Protein AF-A0A2M8FSI0-F1 (afdb_monomer)

Structure (mmCIF, N/CA/C/O backbone):
data_AF-A0A2M8FSI0-F1
#
_entry.id   AF-A0A2M8FSI0-F1
#
loop_
_atom_site.group_PDB
_atom_site.id
_atom_site.type_symbol
_atom_site.label_atom_id
_atom_site.label_alt_id
_atom_site.label_comp_id
_atom_site.label_asym_id
_atom_site.label_entity_id
_atom_site.label_seq_id
_atom_site.pdbx_PDB_ins_code
_atom_site.Cartn_x
_atom_site.Cartn_y
_atom_site.Cartn_z
_atom_site.occupancy
_atom_site.B_iso_or_equiv
_atom_site.auth_seq_id
_atom_site.auth_comp_id
_atom_site.auth_asym_id
_atom_site.auth_atom_id
_atom_site.pdbx_PDB_model_num
ATOM 1 N N . ALA A 1 1 ? 1.974 -28.078 -12.452 1.00 50.88 1 ALA A N 1
ATOM 2 C CA . ALA A 1 1 ? 1.590 -26.895 -13.254 1.00 50.88 1 ALA A CA 1
ATOM 3 C C . ALA A 1 1 ? 0.080 -26.605 -13.210 1.00 50.88 1 ALA A C 1
ATOM 5 O O . ALA A 1 1 ? -0.287 -25.507 -12.818 1.00 50.88 1 ALA A O 1
ATOM 6 N N . VAL A 1 2 ? -0.802 -27.574 -13.510 1.00 52.03 2 VAL A N 1
ATOM 7 C CA . VAL A 1 2 ? -2.271 -27.362 -13.609 1.00 52.03 2 VAL A CA 1
ATOM 8 C C . VAL A 1 2 ? -2.920 -26.822 -12.320 1.00 52.03 2 VAL A C 1
ATOM 10 O O . VAL A 1 2 ? -3.682 -25.867 -12.384 1.00 52.03 2 VAL A O 1
ATOM 13 N N . ARG A 1 3 ? -2.558 -27.346 -11.136 1.00 50.31 3 ARG A N 1
ATOM 14 C CA . ARG A 1 3 ? -3.151 -26.937 -9.841 1.00 50.31 3 ARG A CA 1
ATOM 15 C C . ARG A 1 3 ? -2.918 -25.463 -9.466 1.00 50.31 3 ARG A C 1
ATOM 17 O O . ARG A 1 3 ? -3.807 -24.842 -8.891 1.00 50.31 3 ARG A O 1
ATOM 24 N N . MET A 1 4 ? -1.746 -24.902 -9.789 1.00 49.53 4 MET A N 1
ATOM 25 C CA . MET A 1 4 ? -1.457 -23.480 -9.543 1.00 49.53 4 MET A CA 1
ATOM 26 C C . MET A 1 4 ? -2.277 -22.583 -10.474 1.00 49.53 4 MET A C 1
ATOM 28 O O . MET A 1 4 ? -2.874 -21.626 -9.993 1.00 49.53 4 MET A O 1
ATOM 32 N N . GLY A 1 5 ? -2.397 -22.950 -11.756 1.00 59.94 5 GLY A N 1
ATOM 33 C CA . GLY A 1 5 ? -3.224 -22.222 -12.723 1.00 59.94 5 GLY A CA 1
ATOM 34 C C . GLY A 1 5 ? -4.714 -22.219 -12.361 1.00 59.94 5 GLY A C 1
ATOM 35 O O . GLY A 1 5 ? -5.381 -21.198 -12.501 1.00 59.94 5 GLY A O 1
ATOM 36 N N . THR A 1 6 ? -5.238 -23.325 -11.815 1.00 61.72 6 THR A N 1
ATOM 37 C CA . THR A 1 6 ? -6.635 -23.386 -11.352 1.00 61.72 6 THR A CA 1
ATOM 38 C C . THR A 1 6 ? -6.869 -22.458 -10.160 1.00 61.72 6 THR A C 1
ATOM 40 O O . THR A 1 6 ? -7.822 -21.691 -10.177 1.00 61.72 6 THR A O 1
ATOM 43 N N . LEU A 1 7 ? -5.984 -22.464 -9.153 1.00 63.75 7 LEU A N 1
ATOM 44 C CA . LEU A 1 7 ? -6.079 -21.543 -8.011 1.00 63.75 7 LEU A CA 1
ATOM 45 C C . LEU A 1 7 ? -5.870 -20.076 -8.427 1.00 63.75 7 LEU A C 1
ATOM 47 O O . LEU A 1 7 ? -6.378 -19.182 -7.763 1.00 63.75 7 LEU A O 1
ATOM 51 N N . GLU A 1 8 ? -5.118 -19.813 -9.504 1.00 63.78 8 GLU A N 1
ATOM 52 C CA . GLU A 1 8 ? -4.881 -18.481 -10.092 1.00 63.78 8 GLU A CA 1
ATOM 53 C C . GLU A 1 8 ? -6.106 -17.828 -10.724 1.00 63.78 8 GLU A C 1
ATOM 55 O O . GLU A 1 8 ? -6.215 -16.605 -10.657 1.00 63.78 8 GLU A O 1
ATOM 60 N N . GLY A 1 9 ? -7.038 -18.613 -11.262 1.00 71.00 9 GLY A N 1
ATOM 61 C CA . GLY A 1 9 ? -8.270 -18.102 -11.867 1.00 71.00 9 GLY A CA 1
ATOM 62 C C . GLY A 1 9 ? -9.478 -18.029 -10.929 1.00 71.00 9 GLY A C 1
ATOM 63 O O . GLY A 1 9 ? -10.517 -17.513 -11.335 1.00 71.00 9 GLY A O 1
ATOM 64 N N . MET A 1 10 ? -9.380 -18.556 -9.703 1.00 82.88 10 MET A N 1
ATOM 65 C CA . MET A 1 10 ? -10.522 -18.620 -8.786 1.00 82.88 10 MET A CA 1
ATOM 66 C C . MET A 1 10 ? -10.892 -17.247 -8.222 1.00 82.88 10 MET A C 1
ATOM 68 O O . MET A 1 10 ? -10.037 -16.441 -7.852 1.00 82.88 10 MET A O 1
ATOM 72 N N . LYS A 1 11 ? -12.203 -17.033 -8.108 1.00 90.19 11 LYS A N 1
ATOM 73 C CA . LYS A 1 11 ? -12.812 -15.952 -7.342 1.00 90.19 11 LYS A CA 1
ATOM 74 C C . LYS A 1 11 ? -13.406 -16.545 -6.068 1.00 90.19 11 LYS A C 1
ATOM 76 O O . LYS A 1 11 ? -14.202 -17.479 -6.134 1.00 90.19 11 LYS A O 1
ATOM 81 N N . PHE A 1 12 ? -13.014 -16.003 -4.925 1.00 90.88 12 PHE A N 1
ATOM 82 C CA . PHE A 1 12 ? -13.537 -16.386 -3.622 1.00 90.88 12 PHE A CA 1
ATOM 83 C C . PHE A 1 12 ? -14.769 -15.547 -3.282 1.00 90.88 12 PHE A C 1
ATOM 85 O O . PHE A 1 12 ? -14.831 -14.362 -3.602 1.00 90.88 12 PHE A O 1
ATOM 92 N N . GLY A 1 13 ? -15.759 -16.173 -2.641 1.00 95.00 13 GLY A N 1
ATOM 93 C CA . GLY A 1 13 ? -16.984 -15.497 -2.196 1.00 95.00 13 GLY A CA 1
ATOM 94 C C . GLY A 1 13 ? -16.891 -14.891 -0.794 1.00 95.00 13 GLY A C 1
ATOM 95 O O . GLY A 1 13 ? -17.734 -14.076 -0.432 1.00 95.00 13 GLY A O 1
ATOM 96 N N . HIS A 1 14 ? -15.868 -15.261 -0.019 1.00 95.81 14 HIS A N 1
ATOM 97 C CA . HIS A 1 14 ? -15.724 -14.859 1.377 1.00 95.81 14 HIS A CA 1
ATOM 98 C C . HIS A 1 14 ? -14.261 -14.612 1.746 1.00 95.81 14 HIS A C 1
ATOM 100 O O . HIS A 1 14 ? -13.360 -15.257 1.205 1.00 95.81 14 HIS A O 1
ATOM 106 N N . LEU A 1 15 ? -14.050 -13.720 2.711 1.00 94.50 15 LEU A N 1
ATOM 107 C CA . LEU A 1 15 ? -12.800 -13.547 3.442 1.00 94.50 15 LEU A CA 1
ATOM 108 C C . LEU A 1 15 ? -12.991 -14.106 4.854 1.00 94.50 15 LEU A C 1
ATOM 110 O O . LEU A 1 15 ? -13.985 -13.794 5.509 1.00 94.50 15 LEU A O 1
ATOM 114 N N . GLN A 1 16 ? -12.042 -14.918 5.321 1.00 94.75 16 GLN A N 1
ATOM 115 C CA . GLN A 1 16 ? -12.055 -15.473 6.671 1.00 94.75 16 GLN A CA 1
ATOM 116 C C . GLN A 1 16 ? -10.792 -15.068 7.425 1.00 94.75 16 GLN A C 1
ATOM 118 O O . GLN A 1 16 ? -9.690 -15.137 6.879 1.00 94.75 16 GLN A O 1
ATOM 123 N N . ILE A 1 17 ? -10.960 -14.675 8.685 1.00 94.56 17 ILE A N 1
ATOM 124 C CA . ILE A 1 17 ? -9.864 -14.430 9.621 1.00 94.56 17 ILE A CA 1
ATOM 125 C C . ILE A 1 17 ? -10.068 -15.276 10.874 1.00 94.56 17 ILE A C 1
ATOM 127 O O . ILE A 1 17 ? -11.198 -15.537 11.283 1.00 94.56 17 ILE A O 1
ATOM 131 N N . ALA A 1 18 ? -8.973 -15.705 11.489 1.00 95.25 18 ALA A N 1
ATOM 132 C CA . ALA A 1 18 ? -9.009 -16.448 12.737 1.00 95.25 18 ALA A CA 1
ATOM 133 C C . ALA A 1 18 ? -7.916 -15.944 13.673 1.00 95.25 18 ALA A C 1
ATOM 135 O O . ALA A 1 18 ? -6.785 -15.699 13.246 1.00 95.25 18 ALA A O 1
ATOM 136 N N . LYS A 1 19 ? -8.248 -15.840 14.958 1.00 94.31 19 LYS A N 1
ATOM 137 C CA . LYS A 1 19 ? -7.273 -15.624 16.027 1.00 94.31 19 LYS A CA 1
ATOM 138 C C . LYS A 1 19 ? -7.097 -16.926 16.783 1.00 94.31 19 LYS A C 1
ATOM 140 O O . LYS A 1 19 ? -8.066 -17.489 17.287 1.00 94.31 19 LYS A O 1
ATOM 145 N N . ILE A 1 20 ? -5.859 -17.399 16.866 1.00 94.50 20 ILE A N 1
ATOM 146 C CA . ILE A 1 20 ? -5.505 -18.625 17.580 1.00 94.50 20 ILE A CA 1
ATOM 147 C C . ILE A 1 20 ? -4.646 -18.236 18.777 1.00 94.50 20 ILE A C 1
ATOM 149 O O . ILE A 1 20 ? -3.627 -17.567 18.623 1.00 94.50 20 ILE A O 1
ATOM 153 N N . SER A 1 21 ? -5.061 -18.649 19.971 1.00 93.12 21 SER A N 1
ATOM 154 C CA . SER A 1 21 ? -4.344 -18.382 21.216 1.00 93.12 21 SER A CA 1
ATOM 155 C C . SER A 1 21 ? -4.538 -19.540 22.188 1.00 93.12 21 SER A C 1
ATOM 157 O O . SER A 1 21 ? -5.627 -20.105 22.280 1.00 93.12 21 SER A O 1
ATOM 159 N N . GLY A 1 22 ? -3.472 -19.937 22.889 1.00 92.88 22 GLY A N 1
ATOM 160 C CA . GLY A 1 22 ? -3.524 -21.035 23.861 1.00 92.88 22 GLY A CA 1
ATOM 161 C C . GLY A 1 22 ? -4.014 -22.368 23.276 1.00 92.88 22 GLY A C 1
ATOM 162 O O . GLY A 1 22 ? -4.726 -23.103 23.952 1.00 92.88 22 GLY A O 1
ATOM 163 N N . GLY A 1 23 ? -3.699 -22.653 22.007 1.00 93.94 23 GLY A N 1
ATOM 164 C CA . GLY A 1 23 ? -4.086 -23.899 21.333 1.00 93.94 23 GLY A CA 1
ATOM 165 C C . GLY A 1 23 ? -5.549 -23.981 20.877 1.00 93.94 23 GLY A C 1
ATOM 166 O O . GLY A 1 23 ? -5.969 -25.036 20.410 1.00 93.94 23 GLY A O 1
ATOM 167 N N . LYS A 1 24 ? -6.325 -22.895 20.976 1.00 94.94 24 LYS A N 1
ATOM 168 C CA . LYS A 1 24 ? -7.719 -22.825 20.509 1.00 94.94 24 LYS A CA 1
ATOM 169 C C . LYS A 1 24 ? -7.950 -21.629 19.591 1.00 94.94 24 LYS A C 1
ATOM 171 O O . LYS A 1 24 ? -7.242 -20.625 19.677 1.00 94.94 24 LYS A O 1
ATOM 176 N N . ALA A 1 25 ? -8.961 -21.731 18.732 1.00 93.88 25 ALA A N 1
ATOM 177 C CA . ALA A 1 25 ? -9.488 -20.571 18.026 1.00 93.88 25 ALA A CA 1
ATOM 178 C C . ALA A 1 25 ? -10.256 -19.699 19.030 1.00 93.88 25 ALA A C 1
ATOM 180 O O . ALA A 1 25 ? -11.237 -20.145 19.620 1.00 93.88 25 ALA A O 1
ATOM 181 N N . GLU A 1 26 ? -9.773 -18.481 19.262 1.00 94.25 26 GLU A N 1
ATOM 182 C CA . GLU A 1 26 ? -10.463 -17.479 20.077 1.00 94.25 26 GLU A CA 1
ATOM 183 C C . GLU A 1 26 ? -11.659 -16.910 19.314 1.00 94.25 26 GLU A C 1
ATOM 185 O O . GLU A 1 26 ? -12.742 -16.780 19.876 1.00 94.25 26 GLU A O 1
ATOM 190 N N . PHE A 1 27 ? -11.477 -16.657 18.017 1.00 95.25 27 PHE A N 1
ATOM 191 C CA . PHE A 1 27 ? -12.565 -16.396 17.084 1.00 95.25 27 PHE A CA 1
ATOM 192 C C . PHE A 1 27 ? -12.215 -16.900 15.682 1.00 95.25 27 PHE A C 1
ATOM 194 O O . PHE A 1 27 ? -11.039 -17.023 15.317 1.00 95.25 27 PHE A O 1
ATOM 201 N N . VAL A 1 28 ? -13.260 -17.140 14.890 1.00 96.31 28 VAL A N 1
ATOM 202 C CA . VAL A 1 28 ? -13.200 -17.317 13.437 1.00 96.31 28 VAL A CA 1
ATOM 203 C C . VAL A 1 28 ? -14.317 -16.475 12.842 1.00 96.31 28 VAL A C 1
ATOM 205 O O . VAL A 1 28 ? -15.488 -16.712 13.129 1.00 96.31 28 VAL A O 1
ATOM 208 N N . SER A 1 29 ? -13.956 -15.519 11.999 1.00 95.94 29 SER A N 1
ATOM 209 C CA . SER A 1 29 ? -14.899 -14.582 11.401 1.00 95.94 29 SER A CA 1
ATOM 210 C C . SER A 1 29 ? -14.864 -14.703 9.899 1.00 95.94 29 SER A C 1
ATOM 212 O O . SER A 1 29 ? -13.792 -14.784 9.304 1.00 95.94 29 SER A O 1
ATOM 214 N N . THR A 1 30 ? -16.041 -14.718 9.286 1.00 97.06 30 THR A N 1
ATOM 215 C CA . THR A 1 30 ? -16.202 -14.841 7.838 1.00 97.06 30 THR A CA 1
ATOM 216 C C . THR A 1 30 ? -17.104 -13.722 7.356 1.00 97.06 30 THR A C 1
ATOM 218 O O . THR A 1 30 ? -18.170 -13.511 7.923 1.00 97.06 30 THR A O 1
ATOM 221 N N . VAL A 1 31 ? -16.686 -13.020 6.310 1.00 97.38 31 VAL A N 1
ATOM 222 C CA . VAL A 1 31 ? -17.460 -11.949 5.679 1.00 97.38 31 VAL A CA 1
ATOM 223 C C . VAL A 1 31 ? -17.539 -12.204 4.177 1.00 97.38 31 VAL A C 1
ATOM 225 O O . VAL A 1 31 ? -16.565 -12.653 3.567 1.00 97.38 31 VAL A O 1
ATOM 228 N N . SER A 1 32 ? -18.703 -11.964 3.576 1.00 97.69 32 SER A N 1
ATOM 229 C CA . SER A 1 32 ? -18.871 -12.105 2.125 1.00 97.69 32 SER A CA 1
ATOM 230 C C . SER A 1 32 ? -18.206 -10.948 1.373 1.00 97.69 32 SER A C 1
ATOM 232 O O . SER A 1 32 ? -18.084 -9.839 1.894 1.00 97.69 32 SER A O 1
ATOM 234 N N . ILE A 1 33 ? -17.785 -11.181 0.128 1.00 96.69 33 ILE A N 1
ATOM 235 C CA . ILE A 1 33 ? -17.228 -10.107 -0.713 1.00 96.69 33 ILE A CA 1
ATOM 236 C C . ILE A 1 33 ? -18.265 -9.005 -0.984 1.00 96.69 33 ILE A C 1
ATOM 238 O O . ILE A 1 33 ? -17.916 -7.826 -1.035 1.00 96.69 33 ILE A O 1
ATOM 242 N N . ASP A 1 34 ? -19.542 -9.368 -1.105 1.00 96.62 34 ASP A N 1
ATOM 243 C CA . ASP A 1 34 ? -20.622 -8.398 -1.294 1.00 96.62 34 ASP A CA 1
ATOM 244 C C . ASP A 1 34 ? -20.756 -7.496 -0.059 1.00 96.62 34 ASP A C 1
ATOM 246 O O . ASP A 1 34 ? -20.769 -6.270 -0.184 1.00 96.62 34 ASP A O 1
ATOM 250 N N . GLU A 1 35 ? -20.736 -8.076 1.147 1.00 97.38 35 GLU A N 1
ATOM 251 C CA . GLU A 1 35 ? -20.752 -7.297 2.388 1.00 97.38 35 GLU A CA 1
ATOM 252 C C . GLU A 1 35 ? -19.510 -6.399 2.512 1.00 97.38 35 GLU A C 1
ATOM 254 O O . GLU A 1 35 ? -19.638 -5.225 2.866 1.00 97.38 35 GLU A O 1
ATOM 259 N N . ILE A 1 36 ? -18.322 -6.900 2.150 1.00 97.88 36 ILE A N 1
ATOM 260 C CA . ILE A 1 36 ? -17.085 -6.101 2.119 1.00 97.88 36 ILE A CA 1
ATOM 261 C C . ILE A 1 36 ? -17.282 -4.815 1.313 1.00 97.88 36 ILE A C 1
ATOM 263 O O . ILE A 1 36 ? -16.983 -3.725 1.805 1.00 97.88 36 ILE A O 1
ATOM 267 N N . ASN A 1 37 ? -17.805 -4.932 0.092 1.00 97.62 37 ASN A N 1
ATOM 268 C CA . ASN A 1 37 ? -17.934 -3.790 -0.809 1.00 97.62 37 ASN A CA 1
ATOM 269 C C . ASN A 1 37 ? -19.026 -2.805 -0.363 1.00 97.62 37 ASN A C 1
ATOM 271 O O . ASN A 1 37 ? -18.868 -1.601 -0.567 1.00 97.62 37 ASN A O 1
ATOM 275 N N . THR A 1 38 ? -20.081 -3.264 0.323 1.00 97.62 38 THR A N 1
ATOM 276 C CA . THR A 1 38 ? -21.093 -2.356 0.906 1.00 97.62 38 THR A CA 1
ATOM 277 C C . THR A 1 38 ? -20.549 -1.486 2.045 1.00 97.62 38 THR A C 1
ATOM 279 O O . THR A 1 38 ? -21.020 -0.367 2.236 1.00 97.62 38 THR A O 1
ATOM 282 N N . LYS A 1 39 ? -19.523 -1.957 2.766 1.00 97.50 39 LYS A N 1
ATOM 283 C CA . LYS A 1 39 ? -18.808 -1.211 3.823 1.00 97.50 39 LYS A CA 1
ATOM 284 C C . LYS A 1 39 ? -17.513 -0.560 3.308 1.00 97.50 39 LYS A C 1
ATOM 286 O O . LYS A 1 39 ? -16.582 -0.303 4.078 1.00 97.50 39 LYS A O 1
ATOM 291 N N . GLY A 1 40 ? -17.431 -0.333 1.998 1.00 97.75 40 GLY A N 1
ATOM 292 C CA . GLY A 1 40 ? -16.261 0.223 1.339 1.00 97.75 40 GLY A CA 1
ATOM 293 C C . GLY A 1 40 ? -16.125 1.737 1.498 1.00 97.75 40 GLY A C 1
ATOM 294 O O . GLY A 1 40 ? -17.065 2.500 1.292 1.00 97.75 40 GLY A O 1
ATOM 295 N N . ILE A 1 41 ? -14.910 2.172 1.805 1.00 98.31 41 ILE A N 1
ATOM 296 C CA . ILE A 1 41 ? -14.496 3.557 1.978 1.00 98.31 41 ILE A CA 1
ATOM 297 C C . ILE A 1 41 ? -13.421 3.873 0.938 1.00 98.31 41 ILE A C 1
ATOM 299 O O . ILE A 1 41 ? -12.515 3.080 0.668 1.00 98.31 41 ILE A O 1
ATOM 303 N N . LYS A 1 42 ? -13.519 5.064 0.350 1.00 98.00 42 LYS A N 1
ATOM 304 C CA . LYS A 1 42 ? -12.548 5.602 -0.603 1.00 98.00 42 LYS A CA 1
ATOM 305 C C . LYS A 1 42 ? -12.056 6.973 -0.135 1.00 98.00 42 LYS A C 1
ATOM 307 O O . LYS A 1 42 ? -12.815 7.676 0.537 1.00 98.00 42 LYS A O 1
ATOM 312 N N . PRO A 1 43 ? -10.859 7.400 -0.560 1.00 98.06 43 PRO A N 1
ATOM 313 C CA . PRO A 1 43 ? -10.454 8.793 -0.442 1.00 98.06 43 PRO A CA 1
ATOM 314 C C . PRO A 1 43 ? -11.461 9.743 -1.105 1.00 98.06 43 PRO A C 1
ATOM 316 O O . PRO A 1 43 ? -12.146 9.380 -2.074 1.00 98.06 43 PRO A O 1
ATOM 319 N N . ALA A 1 44 ? -11.567 10.965 -0.584 1.00 97.06 44 ALA A N 1
ATOM 320 C CA . ALA A 1 44 ? -12.562 11.938 -1.023 1.00 97.06 44 ALA A CA 1
ATOM 321 C C . ALA A 1 44 ? -12.413 12.283 -2.515 1.00 97.06 44 ALA A C 1
ATOM 323 O O . ALA A 1 44 ? -13.401 12.226 -3.255 1.00 97.06 44 ALA A O 1
ATOM 324 N N . ALA A 1 45 ? -11.185 12.540 -2.977 1.00 97.00 45 ALA A N 1
ATOM 325 C CA . ALA A 1 45 ? -10.885 12.887 -4.365 1.00 97.00 45 ALA A CA 1
ATOM 326 C C . ALA A 1 45 ? -10.994 11.701 -5.342 1.00 97.00 45 ALA A C 1
ATOM 328 O O . ALA A 1 45 ? -11.071 11.899 -6.558 1.00 97.00 45 ALA A O 1
ATOM 329 N N . GLN A 1 46 ? -11.024 10.458 -4.851 1.00 97.62 46 GLN A N 1
ATOM 330 C CA . GLN A 1 46 ? -11.164 9.279 -5.705 1.00 97.62 46 GLN A CA 1
ATOM 331 C C . GLN A 1 46 ? -12.599 9.174 -6.234 1.00 97.62 46 GLN A C 1
ATOM 333 O O . GLN A 1 46 ? -13.552 9.145 -5.462 1.00 97.62 46 GLN A O 1
ATOM 338 N N . LYS A 1 47 ? -12.793 9.069 -7.553 1.00 96.31 47 LYS A N 1
ATOM 339 C CA . LYS A 1 47 ? -14.147 9.098 -8.147 1.00 96.31 47 LYS A CA 1
ATOM 340 C C . LYS A 1 47 ? -15.014 7.892 -7.772 1.00 96.31 47 LYS A C 1
ATOM 342 O O . LYS A 1 47 ? -16.195 8.053 -7.489 1.00 96.31 47 LYS A O 1
ATOM 347 N N . LYS A 1 48 ? -14.439 6.688 -7.792 1.00 96.94 48 LYS A N 1
ATOM 348 C CA . LYS A 1 48 ? -15.135 5.420 -7.519 1.00 96.94 48 LYS A CA 1
ATOM 349 C C . LYS A 1 48 ? -14.375 4.624 -6.475 1.00 96.94 48 LYS A C 1
ATOM 351 O O . LYS A 1 48 ? -13.152 4.704 -6.435 1.00 96.94 48 LYS A O 1
ATOM 356 N N . LEU A 1 49 ? -15.082 3.854 -5.654 1.00 97.38 49 LEU A N 1
ATOM 357 C CA . LEU A 1 49 ? -14.446 2.857 -4.799 1.00 97.38 49 LEU A CA 1
ATOM 358 C C . LEU A 1 49 ? -13.707 1.842 -5.682 1.00 97.38 49 LEU A C 1
ATOM 360 O O . LEU A 1 49 ? -14.204 1.467 -6.745 1.00 97.38 49 LEU A O 1
ATOM 364 N N . ARG A 1 50 ? -12.514 1.422 -5.259 1.00 97.44 50 ARG A N 1
ATOM 365 C CA . ARG A 1 50 ? -11.862 0.245 -5.836 1.00 97.44 50 ARG A CA 1
ATOM 366 C C . ARG A 1 50 ? -12.410 -0.966 -5.112 1.00 97.44 50 ARG A C 1
ATOM 368 O O . ARG A 1 50 ? -12.105 -1.158 -3.944 1.00 97.44 50 ARG A O 1
ATOM 375 N N . GLU A 1 51 ? -13.304 -1.695 -5.757 1.00 96.25 51 GLU A N 1
ATOM 376 C CA . GLU A 1 51 ? -13.969 -2.852 -5.160 1.00 96.25 51 GLU A CA 1
ATOM 377 C C . GLU A 1 51 ? -13.016 -4.038 -5.058 1.00 96.25 51 GLU A C 1
ATOM 379 O O . GLU A 1 51 ? -12.182 -4.258 -5.940 1.00 96.25 51 GLU A O 1
ATOM 384 N N . PHE A 1 52 ? -13.174 -4.827 -4.001 1.00 94.94 52 PHE A N 1
ATOM 385 C CA . PHE A 1 52 ? -12.501 -6.109 -3.912 1.00 94.94 52 PHE A CA 1
ATOM 386 C C . PHE A 1 52 ? -13.341 -7.141 -4.657 1.00 94.94 52 PHE A C 1
ATOM 388 O O . PHE A 1 52 ? -14.489 -7.400 -4.301 1.00 94.94 52 PHE A O 1
ATOM 395 N N . ASP A 1 53 ? -12.782 -7.733 -5.710 1.00 92.44 53 ASP A N 1
ATOM 396 C CA . ASP A 1 53 ? -13.522 -8.642 -6.586 1.00 92.44 53 ASP A CA 1
ATOM 397 C C . ASP A 1 53 ? -13.436 -10.115 -6.157 1.00 92.44 53 ASP A C 1
ATOM 399 O O . ASP A 1 53 ? -13.961 -10.976 -6.867 1.00 92.44 53 ASP A O 1
ATOM 403 N N . GLY A 1 54 ? -12.794 -10.407 -5.020 1.00 91.44 54 GLY A N 1
ATOM 404 C CA . GLY A 1 54 ? -12.583 -11.758 -4.498 1.00 91.44 54 GLY A CA 1
ATOM 405 C C . GLY A 1 54 ? -11.489 -12.546 -5.221 1.00 91.44 54 GLY A C 1
ATOM 406 O O . GLY A 1 54 ? -11.328 -13.738 -4.956 1.00 91.44 54 GLY A O 1
ATOM 407 N N . LYS A 1 55 ? -10.751 -11.936 -6.156 1.00 90.56 55 LYS A N 1
ATOM 408 C CA . LYS A 1 55 ? -9.598 -12.574 -6.800 1.00 90.56 55 LYS A CA 1
ATOM 409 C C . LYS A 1 55 ? -8.332 -12.387 -5.969 1.00 90.56 55 LYS A C 1
ATOM 411 O O . LYS A 1 55 ? -8.336 -11.873 -4.852 1.00 90.56 55 LYS A O 1
ATOM 416 N N . LYS A 1 56 ? -7.223 -12.871 -6.523 1.00 81.69 56 LYS A N 1
ATOM 417 C CA . LYS A 1 56 ? -5.920 -12.847 -5.876 1.00 81.69 56 LYS A CA 1
ATOM 418 C C . LYS A 1 56 ? -5.474 -11.440 -5.516 1.00 81.69 56 LYS A C 1
ATOM 420 O O . LYS A 1 56 ? -5.487 -10.521 -6.331 1.00 81.69 56 LYS A O 1
ATOM 425 N N . PHE A 1 57 ? -4.948 -11.358 -4.310 1.00 89.75 57 PHE A N 1
ATOM 426 C CA . PHE A 1 57 ? -4.198 -10.231 -3.813 1.00 89.75 57 PHE A CA 1
ATOM 427 C C . PHE A 1 57 ? -2.974 -10.757 -3.070 1.00 89.75 57 PHE A C 1
ATOM 429 O O . PHE A 1 57 ? -2.932 -11.915 -2.643 1.00 89.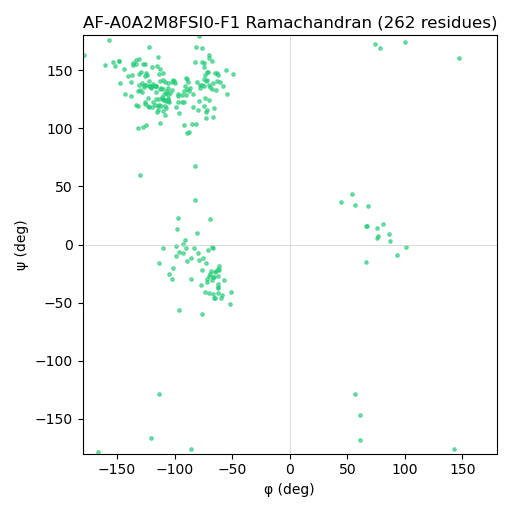75 57 PHE A O 1
ATOM 436 N N . ILE A 1 58 ? -1.949 -9.927 -2.977 1.00 91.62 58 ILE A N 1
ATOM 437 C CA . ILE A 1 58 ? -0.824 -10.172 -2.082 1.00 91.62 58 ILE A CA 1
ATOM 438 C C . ILE A 1 58 ? -1.115 -9.524 -0.734 1.00 91.62 58 ILE A C 1
ATOM 440 O O . ILE A 1 58 ? -1.708 -8.450 -0.680 1.00 91.62 58 ILE A O 1
ATOM 444 N N . LEU A 1 59 ? -0.694 -10.178 0.345 1.00 91.56 59 LEU A N 1
ATOM 445 C CA . LEU A 1 59 ? -0.700 -9.586 1.676 1.00 91.56 59 LEU A CA 1
ATOM 446 C C . LEU A 1 59 ? 0.571 -8.764 1.853 1.00 91.56 59 LEU A C 1
ATOM 448 O O . LEU A 1 59 ? 1.672 -9.256 1.614 1.00 91.56 59 LEU A O 1
ATOM 452 N N . ASN A 1 60 ? 0.400 -7.526 2.293 1.00 90.31 60 ASN A N 1
ATOM 453 C CA . ASN A 1 60 ? 1.492 -6.618 2.610 1.00 90.31 60 ASN A CA 1
ATOM 454 C C . ASN A 1 60 ? 1.725 -6.522 4.118 1.00 90.31 60 ASN A C 1
ATOM 456 O O . ASN A 1 60 ? 2.857 -6.319 4.543 1.00 90.31 60 ASN A O 1
ATOM 460 N N . GLY A 1 61 ? 0.681 -6.697 4.930 1.00 89.19 61 GLY A N 1
ATOM 461 C CA . GLY A 1 61 ? 0.839 -6.707 6.375 1.00 89.19 61 GLY A CA 1
ATOM 462 C C . GLY A 1 61 ? -0.452 -6.955 7.139 1.00 89.19 61 GLY A C 1
ATOM 463 O O . GLY A 1 61 ? -1.558 -6.800 6.622 1.00 89.19 61 GLY A O 1
ATOM 464 N N . VAL A 1 62 ? -0.274 -7.319 8.406 1.00 94.62 62 VAL A N 1
ATOM 465 C CA . VAL A 1 62 ? -1.329 -7.375 9.416 1.00 94.62 62 VAL A CA 1
ATOM 466 C C . VAL A 1 62 ? -0.890 -6.481 10.566 1.00 94.62 62 VAL A C 1
ATOM 468 O O . VAL A 1 62 ? 0.220 -6.633 11.068 1.00 94.62 62 VAL A O 1
ATOM 471 N N . ASN A 1 63 ? -1.738 -5.537 10.958 1.00 95.25 63 ASN A N 1
ATOM 472 C CA . ASN A 1 63 ? -1.464 -4.579 12.025 1.00 95.25 63 ASN A CA 1
ATOM 473 C C . ASN A 1 63 ? -2.604 -4.626 13.036 1.00 95.25 63 ASN A C 1
ATOM 475 O O . ASN A 1 63 ? -3.765 -4.696 12.645 1.00 95.25 63 ASN A O 1
ATOM 479 N N . ILE A 1 64 ? -2.272 -4.594 14.322 1.00 95.62 64 ILE A N 1
ATOM 480 C CA . ILE A 1 64 ? -3.249 -4.581 15.411 1.00 95.62 64 ILE A CA 1
ATOM 481 C C . ILE A 1 64 ? -3.030 -3.287 16.183 1.00 95.62 64 ILE A C 1
ATOM 483 O O . ILE A 1 64 ? -1.911 -3.023 16.622 1.00 95.62 64 ILE A O 1
ATOM 487 N N . THR A 1 65 ? -4.071 -2.470 16.303 1.00 95.75 65 THR A N 1
ATOM 488 C CA . THR A 1 65 ? -4.010 -1.206 17.045 1.00 95.75 65 THR A CA 1
ATOM 489 C C . THR A 1 65 ? -4.052 -1.445 18.552 1.00 95.75 65 THR A C 1
ATOM 491 O O . THR A 1 65 ? -4.396 -2.528 19.031 1.00 95.75 65 THR A O 1
ATOM 494 N N . SER A 1 66 ? -3.773 -0.403 19.326 1.00 95.25 66 SER A N 1
ATOM 495 C CA . SER A 1 66 ? -3.894 -0.384 20.783 1.00 95.25 66 SER A CA 1
ATOM 496 C C . SER A 1 66 ? -5.309 -0.722 21.274 1.00 95.25 66 SER A C 1
ATOM 498 O O . SER A 1 66 ? -5.470 -1.333 22.331 1.00 95.25 66 SER A O 1
ATOM 500 N N . SER A 1 67 ? -6.339 -0.393 20.484 1.00 94.44 67 SER A N 1
ATOM 501 C CA . SER A 1 67 ? -7.736 -0.774 20.739 1.00 94.44 67 SER A CA 1
ATOM 502 C C . SER A 1 67 ? -8.051 -2.242 20.423 1.00 94.44 67 SER A C 1
ATOM 504 O O . SER A 1 67 ? -9.118 -2.738 20.799 1.00 94.44 67 SER A O 1
ATOM 506 N N . GLY A 1 68 ? -7.134 -2.940 19.750 1.00 95.31 68 GLY A N 1
ATOM 507 C CA . GLY A 1 68 ? -7.291 -4.313 19.287 1.00 95.31 68 GLY A CA 1
ATOM 508 C C . GLY A 1 68 ? -7.956 -4.450 17.917 1.00 95.31 68 GLY A C 1
ATOM 509 O O . GLY A 1 68 ? -8.162 -5.583 17.491 1.00 95.31 68 GLY A O 1
ATOM 510 N N . ASP A 1 69 ? -8.283 -3.352 17.225 1.00 96.81 69 ASP A N 1
ATOM 511 C CA . ASP A 1 69 ? -8.754 -3.419 15.836 1.00 96.81 69 ASP A CA 1
ATOM 512 C C . ASP A 1 69 ? -7.641 -3.996 14.943 1.00 96.81 69 ASP A C 1
ATOM 514 O O . ASP A 1 69 ? -6.457 -3.689 15.099 1.00 96.81 69 ASP A O 1
ATOM 518 N N . ILE A 1 70 ? -8.030 -4.839 13.990 1.00 97.38 70 ILE A N 1
ATOM 519 C CA . ILE A 1 70 ? -7.131 -5.597 13.123 1.00 97.38 70 ILE A CA 1
ATOM 520 C C . ILE A 1 70 ? -7.233 -5.040 11.707 1.00 97.38 70 ILE A C 1
ATOM 522 O O . ILE A 1 70 ? -8.310 -5.008 11.115 1.00 97.38 70 ILE A O 1
ATOM 526 N N . PHE A 1 71 ? -6.096 -4.660 11.138 1.00 97.88 71 PHE A N 1
ATOM 527 C CA . PHE A 1 71 ? -5.968 -4.148 9.781 1.00 97.88 71 PHE A CA 1
ATOM 528 C C . PHE A 1 71 ? -5.148 -5.111 8.933 1.00 97.88 71 PHE A C 1
ATOM 530 O O . PHE A 1 71 ? -3.973 -5.352 9.212 1.00 97.88 71 PHE A O 1
ATOM 537 N N . ILE A 1 72 ? -5.757 -5.636 7.874 1.00 96.94 72 ILE A N 1
ATOM 538 C CA . ILE A 1 72 ? -5.108 -6.516 6.900 1.00 96.94 72 ILE A CA 1
ATOM 539 C C . ILE A 1 72 ? -4.971 -5.743 5.600 1.00 96.94 72 ILE A C 1
ATOM 541 O O . ILE A 1 72 ? -5.978 -5.398 4.987 1.00 96.94 72 ILE A O 1
ATOM 545 N N . SER A 1 73 ? -3.744 -5.461 5.181 1.00 96.44 73 SER A N 1
ATOM 546 C CA . SER A 1 73 ? -3.469 -4.683 3.977 1.00 96.44 73 SER A CA 1
ATOM 547 C C . SER A 1 73 ? -2.864 -5.541 2.873 1.00 96.44 73 SER A C 1
ATOM 549 O O . SER A 1 73 ? -2.140 -6.510 3.123 1.00 96.44 73 SER A O 1
ATOM 551 N N . GLY A 1 74 ? -3.177 -5.192 1.630 1.00 95.44 74 GLY A N 1
ATOM 552 C CA . GLY A 1 74 ? -2.744 -5.938 0.461 1.00 95.44 74 GLY A CA 1
ATOM 553 C C . GLY A 1 74 ? -2.939 -5.192 -0.852 1.00 95.44 74 GLY A C 1
ATOM 554 O O . GLY A 1 74 ? -3.411 -4.057 -0.882 1.00 95.44 74 GLY A O 1
ATOM 555 N N . GLN A 1 75 ? -2.591 -5.849 -1.950 1.00 95.31 75 GLN A N 1
ATOM 556 C CA . GLN A 1 75 ? -2.755 -5.308 -3.298 1.00 95.31 75 GLN A CA 1
ATOM 557 C C . GLN A 1 75 ? -3.271 -6.395 -4.235 1.00 95.31 75 GLN A C 1
ATOM 559 O O . GLN A 1 75 ? -2.689 -7.485 -4.294 1.00 95.31 75 GLN A O 1
ATOM 564 N N . ASP A 1 76 ? -4.355 -6.127 -4.964 1.00 93.25 76 ASP A N 1
ATOM 565 C CA . ASP A 1 76 ? -4.846 -7.068 -5.970 1.00 93.25 76 ASP A CA 1
ATOM 566 C C . ASP A 1 76 ? -3.952 -7.061 -7.212 1.00 93.25 76 ASP A C 1
ATOM 568 O O . ASP A 1 76 ? -3.208 -6.117 -7.496 1.00 93.25 76 ASP A O 1
ATOM 572 N N . PHE A 1 77 ? -3.977 -8.161 -7.959 1.00 92.00 77 PHE A N 1
ATOM 573 C CA . PHE A 1 77 ? -3.225 -8.260 -9.201 1.00 92.00 77 PHE A CA 1
ATOM 574 C C . PHE A 1 77 ? -3.935 -9.149 -10.213 1.00 92.00 77 PHE A C 1
ATOM 576 O O . PHE A 1 77 ? -4.737 -10.020 -9.882 1.00 92.00 77 PHE A O 1
ATOM 583 N N . LYS A 1 78 ? -3.603 -8.942 -11.484 1.00 87.75 78 LYS A N 1
ATOM 584 C CA . LYS A 1 78 ? -3.915 -9.885 -12.561 1.00 87.75 78 LYS A CA 1
ATOM 585 C C . LYS A 1 78 ? -2.625 -10.457 -13.134 1.00 87.75 78 LYS A C 1
ATOM 587 O O . LYS A 1 78 ? -1.560 -9.872 -12.958 1.00 87.75 78 LYS A O 1
ATOM 592 N N . ILE A 1 79 ? -2.727 -11.579 -13.833 1.00 85.50 79 ILE A N 1
ATOM 593 C CA . ILE A 1 79 ? -1.665 -12.021 -14.737 1.00 85.50 79 ILE A CA 1
ATOM 594 C C . ILE A 1 79 ? -1.942 -11.405 -16.106 1.00 85.50 79 ILE A C 1
ATOM 596 O O . ILE A 1 79 ? -3.084 -11.422 -16.566 1.00 85.50 79 ILE A O 1
ATOM 600 N N . ASP A 1 80 ? -0.914 -10.839 -16.721 1.00 82.69 80 ASP A N 1
ATOM 601 C CA . ASP A 1 80 ? -0.956 -10.287 -18.071 1.00 82.69 80 ASP A CA 1
ATOM 602 C C . ASP A 1 80 ? 0.229 -10.814 -18.886 1.00 82.69 80 ASP A C 1
ATOM 604 O O . ASP A 1 80 ? 1.225 -11.274 -18.319 1.00 82.69 80 ASP A O 1
ATOM 608 N N . ASN A 1 81 ? 0.118 -10.759 -20.210 1.00 74.94 81 ASN A N 1
ATOM 609 C CA . ASN A 1 81 ? 1.174 -11.209 -21.112 1.00 74.94 81 ASN A CA 1
ATOM 610 C C . ASN A 1 81 ? 1.964 -10.000 -21.634 1.00 74.94 81 ASN A C 1
ATOM 612 O O . ASN A 1 81 ? 1.385 -8.972 -21.977 1.00 74.94 81 ASN A O 1
ATOM 616 N N . MET A 1 82 ? 3.282 -10.140 -21.742 1.00 66.94 82 MET A N 1
ATOM 617 C CA . MET A 1 82 ? 4.169 -9.231 -22.462 1.00 66.94 82 MET A CA 1
ATOM 618 C C . MET A 1 82 ? 5.011 -10.062 -23.432 1.00 66.94 82 MET A C 1
ATOM 620 O O . MET A 1 82 ? 5.957 -10.737 -23.026 1.00 66.94 82 MET A O 1
ATOM 624 N N . GLY A 1 83 ? 4.629 -10.057 -24.712 1.00 68.94 83 GLY A N 1
ATOM 625 C CA . GLY A 1 83 ? 5.138 -11.043 -25.668 1.00 68.94 83 GLY A CA 1
ATOM 626 C C . GLY A 1 83 ? 4.847 -12.464 -25.173 1.00 68.94 83 GLY A C 1
ATOM 627 O O . GLY A 1 83 ? 3.722 -12.756 -24.763 1.00 68.94 83 GLY A O 1
ATOM 628 N N . ASP A 1 84 ? 5.874 -13.312 -25.135 1.00 63.84 84 ASP A N 1
ATOM 629 C CA . ASP A 1 84 ? 5.779 -14.696 -24.646 1.00 63.84 84 ASP A CA 1
ATOM 630 C C . ASP A 1 84 ? 5.883 -14.827 -23.113 1.00 63.84 84 ASP A C 1
ATOM 632 O O . ASP A 1 84 ? 5.751 -15.922 -22.560 1.00 63.84 84 ASP A O 1
ATOM 636 N N . VAL A 1 85 ? 6.111 -13.723 -22.392 1.00 63.09 85 VAL A N 1
ATOM 637 C CA . VAL A 1 85 ? 6.314 -13.726 -20.937 1.00 63.09 85 VAL A CA 1
ATOM 638 C C . VAL A 1 85 ? 5.013 -13.389 -20.214 1.00 63.09 85 VAL A C 1
ATOM 640 O O . VAL A 1 85 ? 4.376 -12.375 -20.489 1.00 63.09 85 VAL A O 1
ATOM 643 N N . LYS A 1 86 ? 4.627 -14.211 -19.231 1.00 76.69 86 LYS A N 1
ATOM 644 C CA . LYS A 1 86 ? 3.507 -13.920 -18.321 1.00 76.69 86 LYS A CA 1
ATOM 645 C C . LYS A 1 86 ? 4.016 -13.247 -17.054 1.00 76.69 86 LYS A C 1
ATOM 647 O O . LYS A 1 86 ? 4.905 -13.779 -16.395 1.00 76.69 86 LYS A O 1
ATOM 652 N N . GLY A 1 87 ? 3.426 -12.115 -16.685 1.00 82.19 87 GLY A N 1
ATOM 653 C CA . GLY A 1 87 ? 3.811 -11.343 -15.506 1.00 82.19 87 GLY A CA 1
ATOM 654 C C . GLY A 1 87 ? 2.614 -10.911 -14.668 1.00 82.19 87 GLY A C 1
ATOM 655 O O . GLY A 1 87 ? 1.482 -10.854 -15.145 1.00 82.19 87 GLY A O 1
ATOM 656 N N . ARG A 1 88 ? 2.859 -10.599 -13.392 1.00 87.31 88 ARG A N 1
ATOM 657 C CA . ARG A 1 88 ? 1.851 -9.956 -12.542 1.00 87.31 88 ARG A CA 1
ATOM 658 C C . ARG A 1 88 ? 1.715 -8.492 -12.937 1.00 87.31 88 ARG A C 1
ATOM 660 O O . ARG A 1 88 ? 2.707 -7.836 -13.224 1.00 87.31 88 ARG A O 1
ATOM 667 N N . VAL A 1 89 ? 0.489 -7.992 -12.898 1.00 89.94 89 VAL A N 1
ATOM 668 C CA . VAL A 1 89 ? 0.161 -6.573 -12.996 1.00 89.94 89 VAL A CA 1
ATOM 669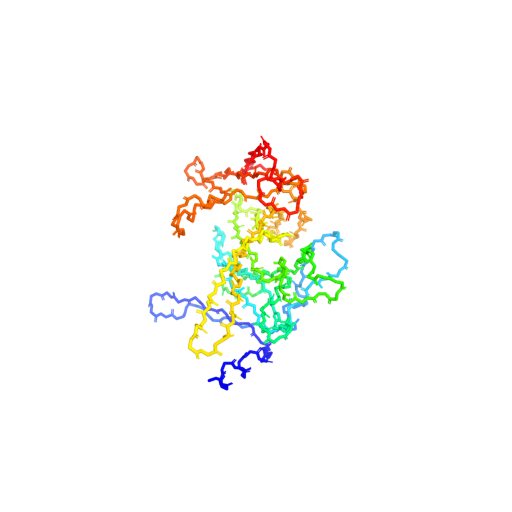 C C . VAL A 1 89 ? -0.658 -6.223 -11.767 1.00 89.94 89 VAL A C 1
ATOM 671 O O . VAL A 1 89 ? -1.840 -6.571 -11.675 1.00 89.94 89 VAL A O 1
ATOM 674 N N . TYR A 1 90 ? 0.003 -5.578 -10.816 1.00 92.44 90 TYR A N 1
ATOM 675 C CA . TYR A 1 90 ? -0.576 -5.093 -9.579 1.00 92.44 90 TYR A CA 1
ATOM 676 C C . TYR A 1 90 ? -1.505 -3.917 -9.855 1.00 92.44 90 TYR A C 1
ATOM 678 O O . TYR A 1 90 ? -1.230 -3.024 -10.663 1.00 92.44 90 TYR A O 1
ATOM 686 N N . LYS A 1 91 ? -2.644 -3.956 -9.186 1.00 93.06 91 LYS A N 1
ATOM 687 C CA . LYS A 1 91 ? -3.738 -3.015 -9.324 1.00 93.06 91 LYS A CA 1
ATOM 688 C C . LYS A 1 91 ? -3.854 -2.243 -8.016 1.00 93.06 91 LYS A C 1
ATOM 690 O O . LYS A 1 91 ? -2.860 -1.657 -7.593 1.00 93.06 91 LYS A O 1
ATOM 695 N N . ASP A 1 92 ? -5.034 -2.185 -7.438 1.00 95.56 92 ASP A N 1
ATOM 696 C CA . ASP A 1 92 ? -5.450 -1.271 -6.399 1.00 95.56 92 ASP A CA 1
ATOM 697 C C . ASP A 1 92 ? -5.002 -1.734 -5.008 1.00 95.56 92 ASP A C 1
ATOM 699 O O . ASP A 1 92 ? -4.689 -2.898 -4.757 1.00 95.56 92 ASP A O 1
ATOM 703 N N . LEU A 1 93 ? -4.907 -0.771 -4.097 1.00 97.06 93 LEU A N 1
ATOM 704 C CA . LEU A 1 93 ? -4.461 -0.982 -2.728 1.00 97.06 93 LEU A CA 1
ATOM 705 C C . LEU A 1 93 ? -5.681 -1.262 -1.861 1.00 97.06 93 LEU A C 1
ATOM 707 O O . LEU A 1 93 ? -6.673 -0.531 -1.905 1.00 97.06 93 LEU A O 1
ATOM 711 N N . LEU A 1 94 ? -5.587 -2.311 -1.059 1.00 97.56 94 LEU A N 1
ATOM 712 C CA . LEU A 1 94 ? -6.689 -2.850 -0.286 1.00 97.56 94 LEU A CA 1
ATOM 713 C C . LEU A 1 94 ? -6.339 -2.854 1.197 1.00 97.56 94 LEU A C 1
ATOM 715 O O . LEU A 1 94 ? -5.220 -3.202 1.579 1.00 97.56 94 LEU A O 1
ATOM 719 N N . MET A 1 95 ? -7.311 -2.524 2.042 1.00 98.12 95 MET A N 1
ATOM 720 C CA . MET A 1 95 ? -7.202 -2.725 3.482 1.00 98.12 95 MET A CA 1
ATOM 721 C C . MET A 1 95 ? -8.541 -3.146 4.078 1.00 98.12 95 MET A C 1
ATOM 723 O O . MET A 1 95 ? -9.562 -2.505 3.853 1.00 98.12 95 MET A O 1
ATOM 727 N N . PHE A 1 96 ? -8.530 -4.216 4.863 1.00 97.94 96 PHE A N 1
ATOM 728 C CA . PHE A 1 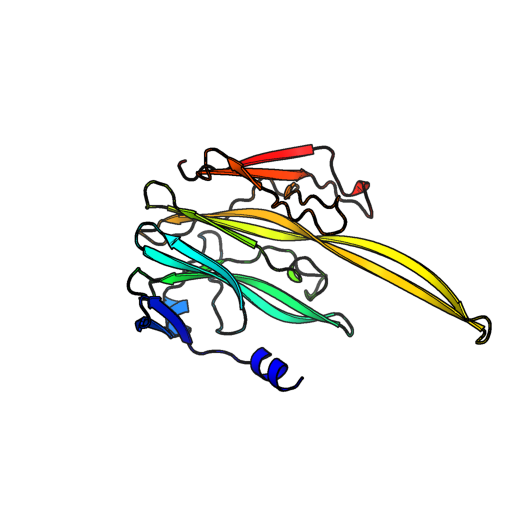96 ? -9.689 -4.738 5.578 1.00 97.94 96 PHE A CA 1
ATOM 729 C C . PHE A 1 96 ? -9.532 -4.430 7.063 1.00 97.94 96 PHE A C 1
ATOM 731 O O . PHE A 1 96 ? -8.477 -4.708 7.633 1.00 97.94 96 PHE A O 1
ATOM 738 N N . GLN A 1 97 ? -10.572 -3.872 7.678 1.00 98.00 97 GLN A N 1
ATOM 739 C CA . GLN A 1 97 ? -10.620 -3.593 9.108 1.00 98.00 97 GLN A CA 1
ATOM 740 C C . GLN A 1 97 ? -11.607 -4.535 9.788 1.00 98.00 97 GLN A C 1
ATOM 742 O O . GLN A 1 97 ? -12.794 -4.561 9.450 1.00 98.00 97 GLN A O 1
ATOM 747 N N . PHE A 1 98 ? -11.118 -5.232 10.802 1.00 98.06 98 PHE A N 1
ATOM 748 C CA . PHE A 1 98 ? -11.910 -6.007 11.742 1.00 98.06 98 PHE A CA 1
ATOM 749 C C . PHE A 1 98 ? -11.770 -5.402 13.136 1.00 98.06 98 PHE A C 1
ATOM 751 O O . PHE A 1 98 ? -10.778 -4.736 13.433 1.00 98.06 98 PHE A O 1
ATOM 758 N N . ASP A 1 99 ? -12.769 -5.589 13.986 1.00 96.75 99 ASP A N 1
ATOM 759 C CA . ASP A 1 99 ? -12.651 -5.211 15.388 1.00 96.75 99 ASP A CA 1
ATOM 760 C C . ASP A 1 99 ? -11.843 -6.247 16.190 1.00 96.75 99 ASP A C 1
ATOM 762 O O . ASP A 1 99 ? -11.405 -7.281 15.675 1.00 96.75 99 ASP A O 1
ATOM 766 N N . LYS A 1 100 ? -11.663 -5.981 17.485 1.00 95.75 100 LYS A N 1
ATOM 767 C CA . LYS A 1 100 ? -10.962 -6.883 18.412 1.00 95.75 100 LYS A CA 1
ATOM 768 C C . LYS A 1 100 ? -11.617 -8.259 18.604 1.00 95.75 100 LYS A C 1
ATOM 770 O O . LYS A 1 100 ? -10.940 -9.177 19.066 1.00 95.75 100 LYS A O 1
ATOM 775 N N . ALA A 1 101 ? -12.910 -8.394 18.304 1.00 95.75 101 ALA A N 1
ATOM 776 C CA . ALA A 1 101 ? -13.651 -9.655 18.334 1.00 95.75 101 ALA A CA 1
ATOM 777 C C . ALA A 1 101 ? -13.606 -10.383 16.976 1.00 95.75 101 ALA A C 1
ATOM 779 O O . ALA A 1 101 ? -14.102 -11.502 16.855 1.00 95.75 101 ALA A O 1
ATOM 780 N N . GLY A 1 102 ? -12.982 -9.767 15.969 1.00 96.06 102 GLY A N 1
ATOM 781 C CA . GLY A 1 102 ? -12.889 -10.277 14.613 1.00 96.06 102 GLY A CA 1
ATOM 782 C C . GLY A 1 102 ? -14.087 -9.912 13.740 1.00 96.06 102 GLY A C 1
ATOM 783 O O . GLY A 1 102 ? -14.194 -10.449 12.643 1.00 96.06 102 GLY A O 1
ATOM 784 N N . GLU A 1 103 ? -15.003 -9.046 14.167 1.00 97.00 103 GLU A N 1
ATOM 785 C CA . GLU A 1 103 ? -16.137 -8.629 13.338 1.00 97.00 103 GLU A CA 1
ATOM 786 C C . GLU A 1 103 ? -15.687 -7.659 12.243 1.00 97.00 103 GLU A C 1
ATOM 788 O O . GLU A 1 103 ? -14.901 -6.741 12.479 1.00 97.00 103 GLU A O 1
ATOM 793 N N . PHE A 1 104 ? -16.181 -7.843 11.016 1.00 98.06 104 PHE A N 1
ATOM 794 C CA . PHE A 1 104 ? -15.793 -6.998 9.890 1.00 98.06 104 PHE A CA 1
ATOM 795 C C . PHE A 1 104 ? -16.438 -5.606 9.973 1.00 98.06 104 PHE A C 1
ATOM 797 O O . PHE A 1 104 ? -17.666 -5.457 9.908 1.00 98.06 104 PHE A O 1
ATOM 804 N N . LYS A 1 105 ? -15.594 -4.571 10.044 1.00 97.44 105 LYS A N 1
ATOM 805 C CA . LYS A 1 105 ? -16.026 -3.175 10.170 1.00 97.44 105 LYS A CA 1
ATOM 806 C C . LYS A 1 105 ? -16.082 -2.473 8.824 1.00 97.44 105 LYS A C 1
ATO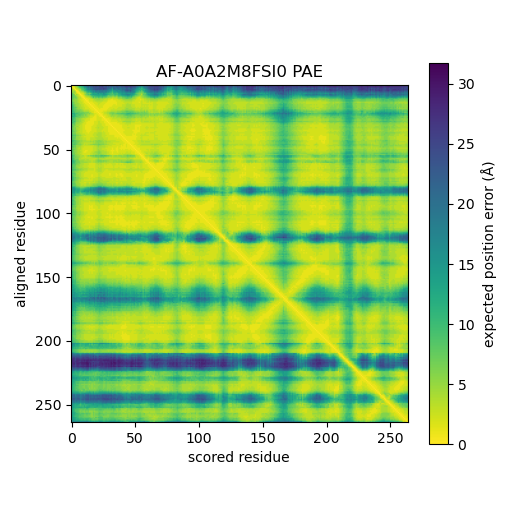M 808 O O . LYS A 1 105 ? -17.105 -1.878 8.496 1.00 97.44 105 LYS A O 1
ATOM 813 N N . ARG A 1 106 ? -14.960 -2.456 8.098 1.00 97.69 106 ARG A N 1
ATOM 814 C CA . ARG A 1 106 ? -14.754 -1.568 6.943 1.00 97.69 106 ARG A CA 1
ATOM 815 C C . ARG A 1 106 ? -13.762 -2.141 5.948 1.00 97.69 106 ARG A C 1
ATOM 817 O O . ARG A 1 106 ? -12.877 -2.921 6.297 1.00 97.69 106 ARG A O 1
ATOM 824 N N . TYR A 1 107 ? -13.879 -1.665 4.720 1.00 98.38 107 TYR A N 1
ATOM 825 C CA . TYR A 1 107 ? -12.932 -1.915 3.647 1.00 98.38 107 TYR A CA 1
ATOM 826 C C . TYR A 1 107 ? -12.443 -0.591 3.072 1.00 98.38 107 TYR A C 1
ATOM 828 O O . TYR A 1 107 ? -13.241 0.311 2.856 1.00 98.38 107 TYR A O 1
ATOM 836 N N . TYR A 1 108 ? -11.147 -0.469 2.808 1.00 98.44 108 TYR A N 1
ATOM 837 C CA . TYR A 1 108 ? -10.555 0.691 2.156 1.00 98.44 108 TYR A CA 1
ATOM 838 C C . TYR A 1 108 ? -10.001 0.262 0.801 1.00 98.44 108 TYR A C 1
ATOM 840 O O . TYR A 1 108 ? -9.072 -0.545 0.734 1.00 98.44 108 TYR A O 1
ATOM 848 N N . GLY A 1 109 ? -10.580 0.808 -0.268 1.00 98.00 109 GLY A N 1
ATOM 849 C CA . GLY A 1 109 ? -10.172 0.545 -1.646 1.00 98.00 109 GLY A CA 1
ATOM 850 C C . GLY A 1 109 ? -9.570 1.792 -2.283 1.00 98.00 109 GLY A C 1
ATOM 851 O O . GLY A 1 109 ? -10.303 2.716 -2.657 1.00 98.00 109 GLY A O 1
ATOM 852 N N . VAL A 1 110 ? -8.245 1.816 -2.427 1.00 97.88 110 VAL A N 1
ATOM 853 C CA . VAL A 1 110 ? -7.475 2.981 -2.883 1.00 97.88 110 VAL A CA 1
ATOM 854 C C . VAL A 1 110 ? -6.849 2.711 -4.248 1.00 97.88 110 VAL A C 1
ATOM 856 O O . VAL A 1 110 ? -6.246 1.670 -4.484 1.00 97.88 110 VAL A O 1
ATOM 859 N N . GLU A 1 111 ? -6.971 3.667 -5.163 1.00 96.12 111 GLU A N 1
ATOM 860 C CA . GLU A 1 111 ? -6.417 3.562 -6.510 1.00 96.12 111 GLU A CA 1
ATOM 861 C C . GLU A 1 111 ? -4.888 3.492 -6.525 1.00 96.12 111 GLU A C 1
ATOM 863 O O . GLU A 1 111 ? -4.192 4.341 -5.962 1.00 96.12 111 GLU A O 1
ATOM 868 N N . ASN A 1 112 ? -4.356 2.540 -7.291 1.00 94.50 112 ASN A N 1
ATOM 869 C CA . ASN A 1 112 ? -2.949 2.559 -7.662 1.00 94.50 112 ASN A CA 1
ATOM 870 C C . ASN A 1 112 ? -2.706 3.503 -8.844 1.00 94.50 112 ASN A C 1
ATOM 872 O O . ASN A 1 112 ? -2.929 3.168 -10.016 1.00 94.50 112 ASN A O 1
ATOM 876 N N . THR A 1 113 ? -2.156 4.668 -8.508 1.00 92.62 113 THR A N 1
ATOM 877 C CA . THR A 1 113 ? -1.854 5.752 -9.446 1.00 92.62 113 THR A CA 1
ATOM 878 C C . THR A 1 113 ? -0.549 5.557 -10.228 1.00 92.62 113 THR A C 1
ATOM 880 O O . THR A 1 113 ? -0.056 6.519 -10.812 1.00 92.62 113 THR A O 1
ATOM 883 N N . ALA A 1 114 ? 0.099 4.390 -10.178 1.00 90.06 114 ALA A N 1
ATOM 884 C CA . ALA A 1 114 ? 1.271 4.110 -11.006 1.00 90.06 114 ALA A CA 1
ATOM 885 C C . ALA A 1 114 ? 0.899 4.143 -12.489 1.00 90.06 114 ALA A C 1
ATOM 887 O O . ALA A 1 114 ? -0.215 3.773 -12.877 1.00 90.06 114 ALA A O 1
ATOM 888 N N . LYS A 1 115 ? 1.839 4.566 -13.336 1.00 83.38 115 LYS A N 1
ATOM 889 C CA . LYS A 1 115 ? 1.621 4.529 -14.781 1.00 83.38 115 LYS A CA 1
ATOM 890 C C . LYS A 1 115 ? 1.595 3.072 -15.268 1.00 83.38 115 LYS A C 1
ATOM 892 O O . LYS A 1 115 ? 2.417 2.263 -14.831 1.00 83.38 115 LYS A O 1
ATOM 897 N N . PRO A 1 116 ? 0.643 2.706 -16.141 1.00 74.81 116 PRO A N 1
ATOM 898 C CA . PRO A 1 116 ? 0.657 1.404 -16.795 1.00 74.81 116 PRO A CA 1
ATOM 899 C C . PRO A 1 116 ? 1.850 1.297 -17.763 1.00 74.81 116 PRO A C 1
ATOM 901 O O . PRO A 1 116 ? 2.384 2.311 -18.211 1.00 74.81 116 PRO A O 1
ATOM 904 N N . ALA A 1 117 ? 2.268 0.072 -18.089 1.00 72.81 117 ALA A N 1
ATOM 905 C CA . ALA A 1 117 ? 3.298 -0.159 -19.100 1.00 72.81 117 ALA A CA 1
ATOM 906 C C . ALA A 1 117 ? 2.761 0.156 -20.512 1.00 72.81 117 ALA A C 1
ATOM 908 O O . ALA A 1 117 ? 1.749 -0.409 -20.921 1.00 72.81 117 ALA A O 1
ATOM 909 N N . GLY A 1 118 ? 3.432 1.037 -21.262 1.00 66.44 118 GLY A N 1
ATOM 910 C CA . GLY A 1 118 ? 3.051 1.381 -22.640 1.00 66.44 118 GLY A CA 1
ATOM 911 C C . GLY A 1 118 ? 1.651 2.004 -22.793 1.00 66.44 118 GLY A C 1
ATOM 912 O O . GLY A 1 118 ? 1.007 2.393 -21.821 1.00 66.44 118 GLY A O 1
ATOM 913 N N . LEU A 1 119 ? 1.173 2.108 -24.041 1.00 54.19 119 LEU A N 1
ATOM 914 C CA . LEU A 1 119 ? -0.119 2.734 -24.376 1.00 54.19 119 LEU A CA 1
ATOM 915 C C . LEU A 1 119 ? -1.336 1.901 -23.923 1.00 54.19 119 LEU A C 1
ATOM 917 O O . LEU A 1 119 ? -2.396 2.463 -23.656 1.00 54.19 119 LEU A O 1
ATOM 921 N N . PHE A 1 120 ? -1.184 0.577 -23.818 1.00 51.34 120 PHE A N 1
ATOM 922 C CA . PHE A 1 120 ? -2.285 -0.362 -23.556 1.00 51.34 120 PHE A CA 1
ATOM 923 C C . PHE A 1 120 ? -2.251 -1.004 -22.158 1.00 51.34 120 PHE A C 1
ATOM 925 O O . PHE A 1 120 ? -3.174 -1.732 -21.791 1.00 51.34 120 PHE A O 1
ATOM 932 N N . GLY A 1 121 ? -1.227 -0.714 -21.351 1.00 60.19 121 GLY A N 1
ATOM 933 C CA . GLY A 1 121 ? -0.981 -1.420 -20.096 1.00 60.19 121 GLY A CA 1
ATOM 934 C C . GLY A 1 121 ? -0.411 -2.824 -20.288 1.00 60.19 121 GLY A C 1
ATOM 935 O O . GLY A 1 121 ? -0.293 -3.318 -21.404 1.00 60.19 121 GLY A O 1
ATOM 936 N N . GLY A 1 122 ? -0.023 -3.451 -19.175 1.00 64.62 122 GLY A N 1
ATOM 937 C CA . GLY A 1 122 ? 0.556 -4.795 -19.167 1.00 64.62 122 GLY A CA 1
ATOM 938 C C . GLY A 1 122 ? 1.671 -4.967 -18.138 1.00 64.62 122 GLY A C 1
ATOM 939 O O . GLY A 1 122 ? 1.952 -4.062 -17.343 1.00 64.62 122 GLY A O 1
ATOM 940 N N . ALA A 1 123 ? 2.282 -6.153 -18.153 1.00 67.44 123 ALA A N 1
ATOM 941 C CA . ALA A 1 123 ? 3.534 -6.422 -17.450 1.00 67.44 123 ALA A CA 1
ATOM 942 C C . ALA A 1 123 ? 4.698 -5.672 -18.134 1.00 67.44 123 ALA A C 1
ATOM 944 O O . ALA A 1 123 ? 4.576 -5.262 -19.282 1.00 67.44 123 ALA A O 1
ATOM 945 N N . GLY A 1 124 ? 5.808 -5.467 -17.424 1.00 72.75 124 GLY A N 1
ATOM 946 C CA . GLY A 1 124 ? 7.012 -4.779 -17.917 1.00 72.75 124 GLY A CA 1
ATOM 947 C C . GLY A 1 124 ? 7.190 -3.321 -17.481 1.00 72.75 124 GLY A C 1
ATOM 948 O O . GLY A 1 124 ? 8.204 -2.718 -17.806 1.00 72.75 124 GLY A O 1
ATOM 949 N N . GLY A 1 125 ? 6.241 -2.747 -16.735 1.00 81.06 125 GLY A N 1
ATOM 950 C CA . GLY A 1 125 ? 6.347 -1.397 -16.156 1.00 81.06 125 GLY A CA 1
ATOM 951 C C . GLY A 1 125 ? 6.242 -1.388 -14.631 1.00 81.06 125 GLY A C 1
ATOM 952 O O . GLY A 1 125 ? 6.270 -2.444 -14.000 1.00 81.06 125 GLY A O 1
ATOM 953 N N . ALA A 1 126 ? 6.042 -0.207 -14.038 1.00 87.62 126 ALA A N 1
ATOM 954 C CA . ALA A 1 126 ? 5.932 -0.009 -12.585 1.00 87.62 126 ALA A CA 1
ATOM 955 C C . ALA A 1 126 ? 4.913 -0.946 -11.913 1.00 87.62 126 ALA A C 1
ATOM 957 O O . ALA A 1 126 ? 5.195 -1.551 -10.883 1.00 87.62 126 ALA A O 1
ATOM 958 N N . LYS A 1 127 ? 3.759 -1.162 -12.559 1.00 90.88 127 LYS A N 1
ATOM 959 C CA . LYS A 1 127 ? 2.715 -2.084 -12.078 1.00 90.88 127 LYS A CA 1
ATOM 960 C C . LYS A 1 127 ? 3.118 -3.562 -12.086 1.00 90.88 127 LYS A C 1
ATOM 962 O O . LYS A 1 127 ? 2.332 -4.385 -11.641 1.00 90.88 127 LYS A O 1
ATOM 967 N N . SER A 1 128 ? 4.304 -3.927 -12.562 1.00 88.38 128 SER A N 1
ATOM 968 C CA . SER A 1 128 ? 4.808 -5.308 -12.465 1.00 88.38 128 SER A CA 1
ATOM 969 C C . SER A 1 128 ? 5.368 -5.637 -11.088 1.00 88.38 128 SER A C 1
ATOM 971 O O . SER A 1 128 ? 5.592 -6.805 -10.777 1.00 88.38 128 SER A O 1
ATOM 973 N N . PHE A 1 129 ? 5.580 -4.611 -10.265 1.00 89.25 129 PHE A N 1
ATOM 974 C CA . PHE A 1 129 ? 6.143 -4.723 -8.933 1.00 89.25 129 PHE A CA 1
ATOM 975 C C . PHE A 1 129 ? 5.088 -4.365 -7.884 1.00 89.25 129 PHE A C 1
ATOM 977 O O . PHE A 1 129 ? 4.275 -3.461 -8.110 1.00 89.25 129 PHE A O 1
ATOM 984 N N . PRO A 1 130 ? 5.062 -5.089 -6.755 1.00 91.81 130 PRO A N 1
ATOM 985 C CA . PRO A 1 130 ? 4.131 -4.797 -5.683 1.00 91.81 130 PRO A CA 1
ATOM 986 C C . PRO A 1 130 ? 4.515 -3.498 -4.979 1.00 91.81 130 PRO A C 1
ATOM 988 O O . PRO A 1 130 ? 5.688 -3.158 -4.863 1.00 91.81 130 PRO A O 1
ATOM 991 N N . SER A 1 131 ? 3.514 -2.787 -4.475 1.00 92.50 131 SER A N 1
ATOM 992 C CA . SER A 1 131 ? 3.741 -1.703 -3.517 1.00 92.50 131 SER A CA 1
ATOM 993 C C . SER A 1 131 ? 4.042 -2.275 -2.135 1.00 92.50 131 SER A C 1
ATOM 995 O O . SER A 1 131 ? 3.641 -3.397 -1.826 1.00 92.50 131 SER A O 1
ATOM 997 N N . GLU A 1 132 ? 4.708 -1.495 -1.293 1.00 91.19 132 GLU A N 1
ATOM 998 C CA . GLU A 1 132 ? 4.995 -1.853 0.100 1.00 91.19 132 GLU A CA 1
ATOM 999 C C . GLU A 1 132 ? 4.250 -0.920 1.047 1.00 91.19 132 GLU A C 1
ATOM 1001 O O . GLU A 1 132 ? 4.054 0.251 0.726 1.00 91.19 132 GLU A O 1
ATOM 1006 N N . PHE A 1 133 ? 3.821 -1.422 2.208 1.00 91.62 133 PHE A N 1
ATOM 1007 C CA . PHE A 1 133 ? 3.016 -0.652 3.156 1.00 91.62 133 PHE A CA 1
ATOM 1008 C C . PHE A 1 133 ? 3.639 -0.639 4.546 1.00 91.62 133 PHE A C 1
ATOM 1010 O O . PHE A 1 133 ? 4.150 -1.653 5.014 1.00 91.62 133 PHE A O 1
ATOM 1017 N N . ALA A 1 134 ? 3.486 0.487 5.232 1.00 90.44 134 ALA A N 1
ATOM 1018 C CA . ALA A 1 134 ? 3.731 0.616 6.658 1.00 90.44 134 ALA A CA 1
ATOM 1019 C C . ALA A 1 134 ? 2.536 1.318 7.311 1.00 90.44 134 ALA A C 1
ATOM 1021 O O . ALA A 1 134 ? 1.976 2.266 6.756 1.00 90.44 134 ALA A O 1
ATOM 1022 N N . LEU A 1 135 ? 2.109 0.830 8.472 1.00 92.62 135 LEU A N 1
ATOM 1023 C CA . LEU A 1 135 ? 1.006 1.411 9.228 1.00 92.62 135 LEU A CA 1
ATOM 1024 C C . LEU A 1 135 ? 1.532 1.934 10.560 1.00 92.62 135 LEU A C 1
ATOM 1026 O O . LEU A 1 135 ? 2.295 1.250 11.238 1.00 92.62 135 LEU A O 1
ATOM 1030 N N . TYR A 1 136 ? 1.085 3.127 10.941 1.00 92.31 136 TYR A N 1
ATOM 1031 C CA . TYR A 1 136 ? 1.436 3.738 12.218 1.00 92.31 136 TYR A CA 1
ATOM 1032 C C . TYR A 1 136 ? 0.178 4.251 12.898 1.00 92.31 136 TYR A C 1
ATOM 1034 O O . TYR A 1 136 ? -0.514 5.109 12.356 1.00 92.31 136 TYR A O 1
ATOM 1042 N N . GLU A 1 137 ? -0.131 3.727 14.076 1.00 94.19 137 GLU A N 1
ATOM 1043 C CA . GLU A 1 137 ? -1.185 4.280 14.920 1.00 94.19 137 GLU A CA 1
ATOM 1044 C C . GLU A 1 137 ? -0.661 5.536 15.623 1.00 94.19 137 GLU A C 1
ATOM 1046 O O . GLU A 1 137 ? 0.476 5.571 16.106 1.00 94.19 137 GLU A O 1
ATOM 1051 N N . SER A 1 138 ? -1.478 6.583 15.677 1.00 93.38 138 SER A N 1
ATOM 1052 C CA . SER A 1 138 ? -1.170 7.751 16.491 1.00 93.38 138 SER A CA 1
ATOM 1053 C C . SER A 1 138 ? -1.169 7.379 17.980 1.00 93.38 138 SER A C 1
ATOM 1055 O O . SER A 1 138 ? -1.996 6.582 18.428 1.00 93.38 138 SER A O 1
ATOM 1057 N N . PRO A 1 139 ? -0.331 8.008 18.825 1.00 90.31 139 PRO A N 1
ATOM 1058 C CA . PRO A 1 139 ? -0.339 7.720 20.263 1.00 90.31 139 PRO A CA 1
ATOM 1059 C C . PRO A 1 139 ? -1.663 8.038 20.967 1.00 90.31 139 PRO A C 1
ATOM 1061 O O . PRO A 1 139 ? -1.891 7.575 22.079 1.00 90.31 139 PRO A O 1
ATOM 1064 N N . ASN A 1 140 ? -2.521 8.859 20.349 1.00 88.56 140 ASN A N 1
ATOM 1065 C CA . ASN A 1 140 ? -3.846 9.174 20.880 1.00 88.56 140 ASN A CA 1
ATOM 1066 C C . ASN A 1 140 ? -4.884 8.060 20.605 1.00 88.56 140 ASN A C 1
ATOM 1068 O O . ASN A 1 140 ? -6.002 8.168 21.106 1.00 88.56 140 ASN A O 1
ATOM 1072 N N . GLY A 1 141 ? -4.539 7.035 19.811 1.00 91.44 141 GLY A N 1
ATOM 1073 C CA . GLY A 1 141 ? -5.418 5.919 19.442 1.00 91.44 141 GLY A CA 1
ATOM 1074 C C . GLY A 1 141 ? -6.606 6.304 18.552 1.00 91.44 141 GLY A C 1
ATOM 1075 O O . GLY A 1 141 ? -7.581 5.559 18.468 1.00 91.44 141 GLY A O 1
ATOM 1076 N N . LYS A 1 142 ? -6.579 7.491 17.932 1.00 94.00 142 LYS A N 1
ATOM 1077 C CA . LYS A 1 142 ? -7.670 8.028 17.100 1.00 94.00 142 LYS A CA 1
ATOM 1078 C C . LYS A 1 142 ? -7.385 7.959 15.610 1.00 94.00 142 LYS A C 1
ATOM 1080 O O . LYS A 1 142 ? -8.331 7.922 14.830 1.00 94.00 142 LYS A O 1
ATOM 1085 N N . ASP A 1 143 ? -6.119 7.951 15.215 1.00 95.81 143 ASP A N 1
ATOM 1086 C CA . ASP A 1 143 ? -5.705 8.006 13.823 1.00 95.81 143 ASP A CA 1
ATOM 1087 C C . ASP A 1 143 ? -4.802 6.813 13.489 1.00 95.81 143 ASP A C 1
ATOM 1089 O O . ASP A 1 143 ? -3.993 6.355 14.297 1.00 95.81 143 ASP A O 1
ATOM 1093 N N . LEU A 1 144 ? -4.916 6.329 12.259 1.00 96.38 144 LEU A N 1
ATOM 1094 C CA . LEU A 1 144 ? -4.019 5.338 11.684 1.00 96.38 144 LEU A CA 1
ATOM 1095 C C . LEU A 1 144 ? -3.468 5.879 10.369 1.00 96.38 144 LEU A C 1
ATOM 1097 O O . LEU A 1 144 ? -4.212 6.208 9.447 1.00 96.38 144 LEU A O 1
ATOM 1101 N N . PHE A 1 145 ? -2.151 5.968 10.268 1.00 95.50 145 PHE A N 1
ATOM 1102 C CA . PHE A 1 145 ? -1.467 6.462 9.085 1.00 95.50 145 PHE A CA 1
ATOM 1103 C C . PHE A 1 145 ? -1.039 5.296 8.204 1.00 95.50 145 PHE A C 1
ATOM 1105 O O . PHE A 1 145 ? -0.149 4.523 8.561 1.00 95.50 145 PHE A O 1
ATOM 1112 N N . TRP A 1 146 ? -1.642 5.197 7.023 1.00 95.81 146 TRP A N 1
ATOM 1113 C CA . TRP A 1 146 ? -1.275 4.217 6.012 1.00 95.81 146 TRP A CA 1
ATOM 1114 C C . TRP A 1 146 ? -0.235 4.816 5.074 1.00 95.81 146 TRP A C 1
ATOM 1116 O O . TRP A 1 146 ? -0.548 5.623 4.199 1.00 95.81 146 TRP A O 1
ATOM 1126 N N . ASN A 1 147 ? 1.015 4.413 5.271 1.00 93.62 147 ASN A N 1
ATOM 1127 C CA . ASN A 1 147 ? 2.136 4.773 4.421 1.00 93.62 147 ASN A CA 1
ATOM 1128 C C . ASN A 1 147 ? 2.247 3.717 3.316 1.00 93.62 147 ASN A C 1
ATOM 1130 O O . ASN A 1 147 ? 2.256 2.515 3.582 1.00 93.62 147 ASN A O 1
ATOM 1134 N N . VAL A 1 148 ? 2.298 4.176 2.074 1.00 93.62 148 VAL A N 1
ATOM 1135 C CA . VAL A 1 148 ? 2.383 3.364 0.865 1.00 93.62 148 VAL A CA 1
ATOM 1136 C C . VAL A 1 148 ? 3.629 3.776 0.104 1.00 93.62 148 VAL A C 1
ATOM 1138 O O . VAL A 1 148 ? 3.736 4.904 -0.370 1.00 93.62 148 VAL A O 1
ATOM 1141 N N . PHE A 1 149 ? 4.550 2.845 -0.074 1.00 92.31 149 PHE A N 1
ATOM 1142 C CA . PHE A 1 149 ? 5.664 2.964 -0.997 1.00 92.31 149 PHE A CA 1
ATOM 1143 C C . PHE A 1 149 ? 5.177 2.415 -2.334 1.00 92.31 149 PHE A C 1
ATOM 1145 O O . PHE A 1 149 ? 5.098 1.206 -2.557 1.00 92.31 149 PHE A O 1
ATOM 1152 N N . LEU A 1 150 ? 4.738 3.328 -3.198 1.00 93.31 150 LEU A N 1
ATOM 1153 C CA . LEU A 1 150 ? 4.111 3.012 -4.473 1.00 93.31 150 LEU A CA 1
ATOM 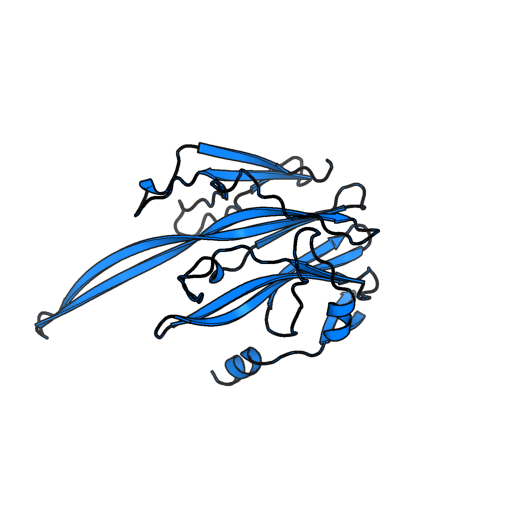1154 C C . LEU A 1 150 ? 5.175 2.966 -5.564 1.00 93.31 150 LEU A C 1
ATOM 1156 O O . LEU A 1 150 ? 5.833 3.977 -5.804 1.00 93.31 150 LEU A O 1
ATOM 1160 N N . VAL A 1 151 ? 5.310 1.844 -6.268 1.00 91.12 151 VAL A N 1
ATOM 1161 C CA . VAL A 1 151 ? 6.203 1.771 -7.434 1.00 91.12 151 VAL A CA 1
ATOM 1162 C C . VAL A 1 151 ? 5.638 2.676 -8.523 1.00 91.12 151 VAL A C 1
ATOM 1164 O O . VAL A 1 151 ? 4.571 2.410 -9.072 1.00 91.12 151 VAL A O 1
ATOM 1167 N N . GLN A 1 152 ? 6.318 3.785 -8.797 1.00 89.56 152 GLN A N 1
ATOM 1168 C CA . GLN A 1 152 ? 5.899 4.761 -9.808 1.00 89.56 152 GLN A CA 1
ATOM 1169 C C . GLN A 1 152 ? 6.683 4.606 -11.105 1.00 89.56 152 GLN A C 1
ATOM 1171 O O . GLN A 1 152 ? 6.206 5.032 -12.156 1.00 89.56 152 GLN A O 1
ATOM 1176 N N . ASP A 1 153 ? 7.850 3.971 -11.034 1.00 85.81 153 ASP A N 1
ATOM 1177 C CA . ASP A 1 153 ? 8.691 3.713 -12.189 1.00 85.81 153 ASP A CA 1
ATOM 1178 C C . ASP A 1 153 ? 9.635 2.525 -11.943 1.00 85.81 153 ASP A C 1
ATOM 1180 O O . ASP A 1 153 ? 9.663 1.960 -10.848 1.00 85.81 153 ASP A O 1
ATOM 1184 N N . VAL A 1 154 ? 10.391 2.140 -12.966 1.00 82.25 154 VAL A N 1
ATOM 1185 C CA . VAL A 1 154 ? 11.373 1.056 -12.929 1.00 82.25 154 VAL A CA 1
ATOM 1186 C C . VAL A 1 154 ? 12.670 1.559 -13.547 1.00 82.25 154 VAL A C 1
ATOM 1188 O O . VAL A 1 154 ? 12.660 2.169 -14.617 1.00 82.25 154 VAL A O 1
ATOM 1191 N N . ASP A 1 155 ? 13.786 1.316 -12.870 1.00 79.25 155 ASP A N 1
ATOM 1192 C CA . ASP A 1 155 ? 15.109 1.479 -13.458 1.00 79.25 155 ASP A CA 1
ATOM 1193 C C . ASP A 1 155 ? 15.499 0.188 -14.172 1.00 79.25 155 ASP A C 1
ATOM 1195 O O . ASP A 1 155 ? 15.285 -0.902 -13.641 1.00 79.25 155 ASP A O 1
ATOM 1199 N N . VAL A 1 156 ? 16.024 0.307 -15.389 1.00 78.69 156 VAL A N 1
ATOM 1200 C CA . VAL A 1 156 ? 16.416 -0.850 -16.200 1.00 78.69 156 VAL A CA 1
ATOM 1201 C C . VAL A 1 156 ? 17.864 -0.694 -16.619 1.00 78.69 156 VAL A C 1
ATOM 1203 O O . VAL A 1 156 ? 18.190 0.274 -17.317 1.00 78.69 156 VAL A O 1
ATOM 1206 N N . ASP A 1 157 ? 18.679 -1.670 -16.227 1.00 76.62 157 ASP A N 1
ATOM 1207 C CA . ASP A 1 157 ? 20.096 -1.772 -16.562 1.00 76.62 157 ASP A CA 1
ATOM 1208 C C . ASP A 1 157 ? 20.345 -3.063 -17.333 1.00 76.62 157 ASP A C 1
ATOM 1210 O O . ASP A 1 157 ? 20.108 -4.157 -16.822 1.00 76.62 157 ASP A O 1
ATOM 1214 N N . CYS A 1 158 ? 20.810 -2.942 -18.577 1.00 80.38 158 CYS A N 1
ATOM 1215 C CA . CYS A 1 158 ? 21.055 -4.080 -19.456 1.00 80.38 158 CYS A CA 1
ATOM 1216 C C . CYS A 1 158 ? 22.539 -4.203 -19.809 1.00 80.38 158 CYS A C 1
ATOM 1218 O O . CYS A 1 158 ? 23.174 -3.222 -20.191 1.00 80.38 158 CYS A O 1
ATOM 1220 N N . SER A 1 159 ? 23.070 -5.422 -19.770 1.00 82.62 159 SER A N 1
ATOM 1221 C CA . SER A 1 159 ? 24.366 -5.791 -20.338 1.00 82.62 159 SER A CA 1
ATOM 1222 C C . SER A 1 159 ? 24.160 -6.742 -21.515 1.00 82.62 159 SER A C 1
ATOM 1224 O O . SER A 1 159 ? 23.160 -7.454 -21.583 1.00 82.62 159 SER A O 1
ATOM 1226 N N . SER A 1 160 ? 25.067 -6.725 -22.492 1.00 90.75 160 SER A N 1
ATOM 1227 C CA . SER A 1 160 ? 25.007 -7.638 -23.638 1.00 90.75 160 SER A CA 1
ATOM 1228 C C . SER A 1 160 ? 26.347 -8.320 -23.857 1.00 90.75 160 SER A C 1
ATOM 1230 O O . SER A 1 160 ? 27.380 -7.659 -23.901 1.00 90.75 160 SER A O 1
ATOM 1232 N N . GLU A 1 161 ? 26.316 -9.633 -24.047 1.00 90.12 161 GLU A N 1
ATOM 1233 C CA . GLU A 1 161 ? 27.485 -10.460 -24.333 1.00 90.12 161 GLU A CA 1
ATOM 1234 C C . GLU A 1 161 ? 27.272 -11.201 -25.649 1.00 90.12 161 GLU A C 1
ATOM 1236 O O . GLU A 1 161 ? 26.192 -11.726 -25.913 1.00 90.12 161 GLU A O 1
ATOM 1241 N N . THR A 1 162 ? 28.295 -11.247 -26.503 1.00 92.69 162 THR A N 1
ATOM 1242 C CA . THR A 1 162 ? 28.230 -11.994 -27.765 1.00 92.69 162 THR A CA 1
ATOM 1243 C C . THR A 1 162 ? 29.171 -13.184 -27.709 1.00 92.69 162 THR A C 1
ATOM 1245 O O . THR A 1 162 ? 30.384 -13.021 -27.597 1.00 92.69 162 THR A O 1
ATOM 1248 N N . SER A 1 163 ? 28.611 -14.383 -27.834 1.00 89.94 163 SER A N 1
ATOM 1249 C CA . SER A 1 163 ? 29.363 -15.629 -27.964 1.00 89.94 163 SER A CA 1
ATOM 1250 C C . SER A 1 163 ? 29.376 -16.080 -29.425 1.00 89.94 163 SER A C 1
ATOM 1252 O O . SER A 1 163 ? 28.387 -15.951 -30.147 1.00 89.94 163 SER A O 1
ATOM 1254 N N . THR A 1 164 ? 30.519 -16.585 -29.888 1.00 92.19 164 THR A N 1
ATOM 1255 C CA . THR A 1 164 ? 30.655 -17.158 -31.234 1.00 92.19 164 THR A CA 1
ATOM 1256 C C . THR A 1 164 ? 30.928 -18.646 -31.100 1.00 92.19 164 THR A C 1
ATOM 1258 O O . THR A 1 164 ? 31.930 -19.043 -30.509 1.00 92.19 164 THR A O 1
ATOM 1261 N N . ASN A 1 165 ? 30.054 -19.475 -31.664 1.00 88.69 165 ASN A N 1
ATOM 1262 C CA . ASN A 1 165 ? 30.322 -20.894 -31.837 1.00 88.69 165 ASN A CA 1
ATOM 1263 C C . ASN A 1 165 ? 31.050 -21.088 -33.172 1.00 88.69 165 ASN A C 1
ATOM 1265 O O . ASN A 1 165 ? 30.425 -21.159 -34.230 1.00 88.69 165 ASN A O 1
ATOM 1269 N N . TYR A 1 166 ? 32.378 -21.171 -33.116 1.00 87.44 166 TYR A N 1
ATOM 1270 C CA . TYR A 1 166 ? 33.220 -21.322 -34.305 1.00 87.44 166 TYR A CA 1
ATOM 1271 C C . TYR A 1 166 ? 33.014 -22.654 -35.045 1.00 87.44 166 TYR A C 1
ATOM 1273 O O . TYR A 1 166 ? 33.254 -22.708 -36.246 1.00 87.44 166 TYR A O 1
ATOM 1281 N N . LEU A 1 167 ? 32.531 -23.705 -34.368 1.00 83.25 167 LEU A N 1
ATOM 1282 C CA . LEU A 1 167 ? 32.252 -25.010 -34.985 1.00 83.25 167 LEU A CA 1
ATOM 1283 C C . LEU A 1 167 ? 30.951 -25.000 -35.801 1.00 83.25 167 LEU A C 1
ATOM 1285 O O . LEU A 1 167 ? 30.871 -25.658 -36.831 1.00 83.25 167 LEU A O 1
ATOM 1289 N N . ALA A 1 168 ? 29.942 -24.247 -35.351 1.00 89.12 168 ALA A N 1
ATOM 1290 C CA . ALA A 1 168 ? 28.653 -24.112 -36.037 1.00 89.12 168 ALA A CA 1
ATOM 1291 C C . ALA A 1 168 ? 28.561 -22.862 -36.935 1.00 89.12 168 ALA A C 1
ATOM 1293 O O . ALA A 1 168 ? 27.563 -22.676 -37.626 1.00 89.12 168 ALA A O 1
ATOM 1294 N N . GLY A 1 169 ? 29.565 -21.978 -36.905 1.00 89.25 169 GLY A N 1
ATOM 1295 C CA . GLY A 1 169 ? 29.550 -20.704 -37.631 1.00 89.25 169 GLY A CA 1
ATOM 1296 C C . GLY A 1 169 ? 28.500 -19.704 -37.128 1.00 89.25 169 GLY A C 1
ATOM 1297 O O . GLY A 1 169 ? 28.188 -18.741 -37.825 1.00 89.25 169 GLY A O 1
ATOM 1298 N N . THR A 1 170 ? 27.937 -19.910 -35.934 1.00 92.56 170 THR A N 1
ATOM 1299 C CA . THR A 1 170 ? 26.845 -19.089 -35.392 1.00 92.56 170 THR A CA 1
ATOM 1300 C C . THR A 1 170 ? 27.347 -18.081 -34.362 1.00 92.56 170 THR A C 1
ATOM 1302 O O . THR A 1 170 ? 28.189 -18.402 -33.521 1.00 92.56 170 THR A O 1
ATOM 1305 N N . LYS A 1 171 ? 26.775 -16.873 -34.374 1.00 92.44 171 LYS A N 1
ATOM 1306 C CA . LYS A 1 171 ? 26.951 -15.860 -33.325 1.00 92.44 171 LYS A CA 1
ATOM 1307 C C . LYS A 1 171 ? 25.654 -15.697 -32.545 1.00 92.44 171 LYS A C 1
ATOM 1309 O O . LYS A 1 171 ? 24.599 -15.541 -33.153 1.00 92.44 171 LYS A O 1
ATOM 1314 N N . THR A 1 172 ? 25.754 -15.680 -31.223 1.00 91.62 172 THR A N 1
ATOM 1315 C CA . THR A 1 172 ? 24.622 -15.467 -30.320 1.00 91.62 172 THR A CA 1
ATOM 1316 C C . THR A 1 172 ? 24.927 -14.276 -29.430 1.00 91.62 172 THR A C 1
ATOM 1318 O O . THR A 1 172 ? 25.894 -14.306 -28.668 1.00 91.62 172 THR A O 1
ATOM 1321 N N . THR A 1 173 ? 24.102 -13.236 -29.519 1.00 92.81 173 THR A N 1
ATOM 1322 C CA . THR A 1 173 ? 24.129 -12.104 -28.590 1.00 92.81 173 THR A CA 1
ATOM 1323 C C . THR A 1 173 ? 23.062 -12.317 -27.527 1.00 92.81 173 THR A C 1
ATOM 1325 O O . THR A 1 173 ? 21.885 -12.461 -27.847 1.00 92.81 173 THR A O 1
ATOM 1328 N N . THR A 1 174 ? 23.483 -12.334 -26.269 1.00 89.25 174 THR A N 1
ATOM 1329 C CA . THR A 1 174 ? 22.612 -12.438 -25.101 1.00 89.25 174 THR A CA 1
ATOM 1330 C C . THR A 1 174 ? 22.573 -11.088 -24.410 1.00 89.25 174 THR A C 1
ATOM 1332 O O . THR A 1 174 ? 23.617 -10.570 -24.023 1.00 89.25 174 THR A O 1
ATOM 1335 N N . THR A 1 175 ? 21.377 -10.533 -24.231 1.00 86.31 175 THR A N 1
ATOM 1336 C CA . THR A 1 175 ? 21.158 -9.327 -23.428 1.00 86.31 175 THR A CA 1
ATOM 1337 C C . THR A 1 175 ? 20.506 -9.715 -22.107 1.00 86.31 175 THR A C 1
ATOM 1339 O O . THR A 1 175 ? 19.449 -10.344 -22.098 1.00 86.31 175 THR A O 1
ATOM 1342 N N . THR A 1 176 ? 21.122 -9.320 -20.998 1.00 82.88 176 THR A N 1
ATOM 1343 C CA . THR A 1 176 ? 20.613 -9.524 -19.640 1.00 82.88 176 THR A CA 1
ATOM 1344 C C . THR A 1 176 ? 20.224 -8.174 -19.066 1.00 82.88 176 THR A C 1
ATOM 1346 O O . THR A 1 176 ? 21.048 -7.267 -19.058 1.00 82.88 176 THR A O 1
ATOM 1349 N N . CYS A 1 177 ? 18.994 -8.034 -18.572 1.00 80.50 177 CYS A N 1
ATOM 1350 C CA . CYS A 1 177 ? 18.508 -6.796 -17.963 1.00 80.50 177 CYS A CA 1
ATOM 1351 C C . CYS A 1 177 ? 18.099 -7.015 -16.503 1.00 80.50 177 CYS A C 1
ATOM 1353 O O . CYS A 1 177 ? 17.407 -7.985 -16.188 1.00 80.50 177 CYS A O 1
ATOM 1355 N N . VAL A 1 178 ? 18.485 -6.087 -15.631 1.00 79.75 178 VAL A N 1
ATOM 1356 C CA . VAL A 1 178 ? 18.039 -5.980 -14.240 1.00 79.75 178 VAL A CA 1
ATOM 1357 C C . VAL A 1 178 ? 17.002 -4.867 -14.151 1.00 79.75 178 VAL A C 1
ATOM 1359 O O . VAL A 1 178 ? 17.195 -3.787 -14.705 1.00 79.75 178 VAL A O 1
ATOM 1362 N N . TYR A 1 179 ? 15.893 -5.149 -13.471 1.00 79.69 179 TYR A N 1
ATOM 1363 C CA . TYR A 1 179 ? 14.777 -4.224 -13.293 1.00 79.69 179 TYR A CA 1
ATOM 1364 C C . TYR A 1 179 ? 14.636 -3.880 -11.810 1.00 79.69 179 TYR A C 1
ATOM 1366 O O . TYR A 1 179 ? 14.284 -4.747 -11.006 1.00 79.69 179 TYR A O 1
ATOM 1374 N N . THR A 1 180 ? 14.870 -2.620 -11.459 1.00 82.06 180 THR A N 1
ATOM 1375 C CA . THR A 1 180 ? 14.825 -2.123 -10.080 1.00 82.06 180 THR A CA 1
ATOM 1376 C C . THR A 1 180 ? 13.572 -1.268 -9.876 1.00 82.06 180 THR A C 1
ATOM 1378 O O . THR A 1 180 ? 13.429 -0.238 -10.539 1.00 82.06 180 THR A O 1
ATOM 1381 N N . PRO A 1 181 ? 12.634 -1.651 -8.990 1.00 85.94 181 PRO A N 1
ATOM 1382 C CA . PRO A 1 181 ? 11.444 -0.849 -8.728 1.00 85.94 181 PRO A CA 1
ATOM 1383 C C . PRO A 1 181 ? 11.812 0.459 -8.028 1.00 85.94 181 PRO A C 1
ATOM 1385 O O . PRO A 1 181 ? 12.553 0.471 -7.046 1.00 85.94 181 PRO A O 1
ATOM 1388 N N . LEU A 1 182 ? 11.245 1.563 -8.507 1.00 86.81 182 LEU A N 1
ATOM 1389 C CA . LEU A 1 182 ? 11.449 2.882 -7.928 1.00 86.81 182 LEU A CA 1
ATOM 1390 C C . LEU A 1 182 ? 10.182 3.330 -7.209 1.00 86.81 182 LEU A C 1
ATOM 1392 O O . LEU A 1 182 ? 9.141 3.615 -7.817 1.00 86.81 182 LEU A O 1
ATOM 1396 N N . TYR A 1 183 ? 10.289 3.398 -5.887 1.00 89.94 183 TYR A N 1
ATOM 1397 C CA . TYR A 1 183 ? 9.172 3.700 -5.009 1.00 89.94 183 TYR A CA 1
ATOM 1398 C C . TYR A 1 183 ? 9.047 5.192 -4.750 1.00 89.94 183 TYR A C 1
ATOM 1400 O O . TYR A 1 183 ? 10.013 5.875 -4.428 1.00 89.94 183 TYR A O 1
ATOM 1408 N N . GLN A 1 184 ? 7.822 5.685 -4.805 1.00 91.56 184 GLN A N 1
ATOM 1409 C CA . GLN A 1 184 ? 7.448 6.989 -4.298 1.00 91.56 184 GLN A CA 1
ATOM 1410 C C . GLN A 1 184 ? 6.593 6.794 -3.054 1.00 91.56 184 GLN A C 1
ATOM 1412 O O . GLN A 1 184 ? 5.569 6.108 -3.089 1.00 91.56 184 GLN A O 1
ATOM 1417 N N . GLY A 1 185 ? 7.011 7.400 -1.950 1.00 91.69 185 GLY A N 1
ATOM 1418 C CA . GLY A 1 185 ? 6.256 7.307 -0.716 1.00 91.69 185 GLY A CA 1
ATOM 1419 C C . GLY A 1 185 ? 5.016 8.199 -0.738 1.00 91.69 185 GLY A C 1
ATOM 1420 O O . GLY A 1 185 ? 5.039 9.338 -1.211 1.00 91.69 185 GLY A O 1
ATOM 1421 N N . LYS A 1 186 ? 3.912 7.651 -0.246 1.0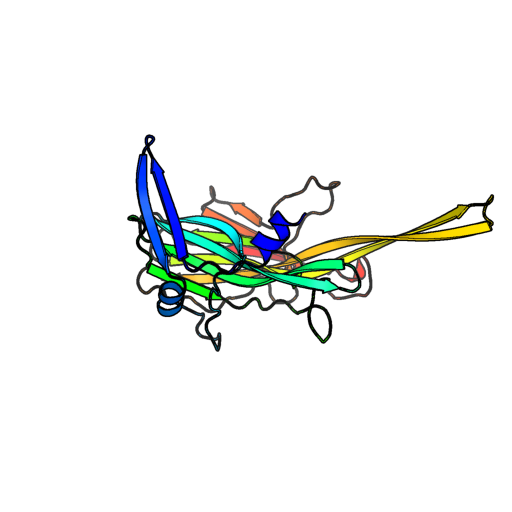0 92.88 186 LYS A N 1
ATOM 1422 C CA . LYS A 1 186 ? 2.615 8.304 -0.111 1.00 92.88 186 LYS A CA 1
ATOM 1423 C C . LYS A 1 186 ? 2.030 7.975 1.251 1.00 92.88 186 LYS A C 1
ATOM 1425 O O . LYS A 1 186 ? 2.318 6.912 1.790 1.00 92.88 186 LYS A O 1
ATOM 1430 N N . PHE A 1 187 ? 1.165 8.826 1.784 1.00 92.00 187 PHE A N 1
ATOM 1431 C CA . PHE A 1 187 ? 0.413 8.485 2.989 1.00 92.00 187 PHE A CA 1
ATOM 1432 C C . PHE A 1 187 ? -1.025 8.971 2.953 1.00 92.00 187 PHE A C 1
ATOM 1434 O O . PHE A 1 187 ? -1.304 10.052 2.435 1.00 92.00 187 PHE A O 1
ATOM 1441 N N . GLY A 1 188 ? -1.906 8.174 3.549 1.00 95.75 188 GLY A N 1
ATOM 1442 C CA . GLY A 1 188 ? -3.264 8.551 3.917 1.00 95.75 188 GLY A CA 1
ATOM 1443 C C . GLY A 1 188 ? -3.464 8.414 5.425 1.00 95.75 188 GLY A C 1
ATOM 1444 O O . GLY A 1 188 ? -2.801 7.606 6.079 1.00 95.75 188 GLY A O 1
ATOM 1445 N N . LYS A 1 189 ? -4.381 9.203 5.981 1.00 96.44 189 LYS A N 1
ATOM 1446 C CA . LYS A 1 189 ? -4.783 9.148 7.388 1.00 96.44 189 LYS A CA 1
ATOM 1447 C C . LYS A 1 189 ? -6.188 8.575 7.496 1.00 96.44 189 LYS A C 1
ATOM 1449 O O . LYS A 1 189 ? -7.087 9.060 6.815 1.00 96.44 189 LYS A O 1
ATOM 1454 N N . ILE A 1 190 ? -6.367 7.579 8.352 1.00 97.88 190 ILE A N 1
ATOM 1455 C CA . ILE A 1 190 ? -7.656 6.983 8.692 1.00 97.88 190 ILE A CA 1
ATOM 1456 C C . ILE A 1 190 ? -8.057 7.482 10.077 1.00 97.88 190 ILE A C 1
ATOM 1458 O O . ILE A 1 190 ? -7.325 7.262 11.038 1.00 97.88 190 ILE A O 1
ATOM 1462 N N . ASP A 1 191 ? -9.217 8.121 10.188 1.00 97.00 191 ASP A N 1
ATOM 1463 C CA . ASP A 1 191 ? -9.837 8.410 11.483 1.00 97.00 191 ASP A CA 1
ATOM 1464 C C . ASP A 1 191 ? -10.529 7.131 11.977 1.00 97.00 191 ASP A C 1
ATOM 1466 O O . ASP A 1 191 ? -11.449 6.626 11.336 1.00 97.00 191 ASP A O 1
ATOM 1470 N N . LEU A 1 192 ? -10.074 6.563 13.093 1.00 95.50 192 LEU A N 1
ATOM 1471 C CA . LEU A 1 192 ? -10.504 5.240 13.561 1.00 95.50 192 LEU A CA 1
ATOM 1472 C C . LEU A 1 192 ? -11.961 5.212 14.048 1.00 95.50 192 LEU A C 1
ATOM 1474 O O . LEU A 1 192 ? -12.613 4.163 13.991 1.00 95.50 192 LEU A O 1
ATOM 1478 N N . ALA A 1 193 ? -12.490 6.354 14.494 1.00 93.06 193 ALA A N 1
ATOM 1479 C CA . ALA A 1 193 ? -13.860 6.471 14.982 1.00 93.06 193 ALA A CA 1
ATOM 1480 C C . ALA A 1 193 ? -14.862 6.475 13.816 1.00 93.06 193 ALA A C 1
ATOM 1482 O O . ALA A 1 193 ? -15.705 5.580 13.691 1.00 93.06 193 ALA A O 1
ATOM 1483 N N . SER A 1 194 ? -14.733 7.455 12.923 1.00 95.75 194 SER A N 1
ATOM 1484 C CA . SER A 1 194 ? -15.576 7.612 11.735 1.00 95.75 194 SER A CA 1
ATOM 1485 C C . SER A 1 194 ? -15.280 6.560 10.663 1.00 95.75 194 SER A C 1
ATOM 1487 O O . SER A 1 194 ? -16.191 6.114 9.964 1.00 95.75 194 SER A O 1
ATOM 1489 N N . GLY A 1 195 ? -14.025 6.119 10.559 1.00 96.12 195 GLY A N 1
ATOM 1490 C CA . GLY A 1 195 ? -13.511 5.287 9.473 1.00 96.12 195 GLY A CA 1
ATOM 1491 C C . GLY A 1 195 ? -13.275 6.043 8.171 1.00 96.12 195 GLY A C 1
ATOM 1492 O O . GLY A 1 195 ? -13.163 5.411 7.126 1.00 96.12 195 GLY A O 1
ATOM 1493 N N . SER A 1 196 ? -13.260 7.376 8.193 1.00 97.62 196 SER A N 1
ATOM 1494 C CA . SER A 1 196 ? -12.922 8.164 7.006 1.00 97.62 196 SER A CA 1
ATOM 1495 C C . SER A 1 196 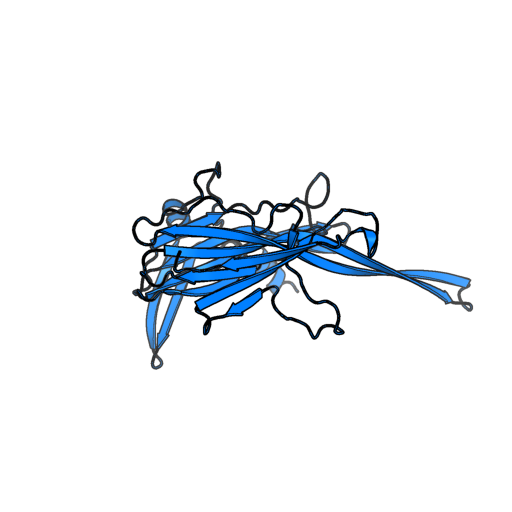? -11.429 8.058 6.687 1.00 97.62 196 SER A C 1
ATOM 1497 O O . SER A 1 196 ? -10.608 7.911 7.590 1.00 97.62 196 SER A O 1
ATOM 1499 N N . ILE A 1 197 ? -11.076 8.135 5.400 1.00 98.25 197 ILE A N 1
ATOM 1500 C CA . ILE A 1 197 ? -9.687 8.144 4.925 1.00 98.25 197 ILE A CA 1
ATOM 1501 C C . ILE A 1 197 ? -9.404 9.425 4.141 1.00 98.25 197 ILE A C 1
ATOM 1503 O O . ILE A 1 197 ? -10.207 9.843 3.302 1.00 98.25 197 ILE A O 1
ATOM 1507 N N . SER A 1 198 ? -8.262 10.053 4.412 1.00 97.81 198 SER A N 1
ATOM 1508 C CA . SER A 1 198 ? -7.811 11.229 3.672 1.00 97.81 198 SER A CA 1
ATOM 1509 C C . SER A 1 198 ? -7.382 10.876 2.248 1.00 97.81 198 SER A C 1
ATOM 1511 O O . SER A 1 198 ? -7.049 9.731 1.930 1.00 97.81 198 SER A O 1
ATOM 1513 N N . ASP A 1 199 ? -7.293 11.894 1.395 1.00 97.62 199 ASP A N 1
ATOM 1514 C CA . ASP A 1 199 ? -6.541 11.765 0.152 1.00 97.62 199 ASP A CA 1
ATOM 1515 C C . ASP A 1 199 ? -5.064 11.485 0.439 1.00 97.62 199 ASP A C 1
ATOM 1517 O O . ASP A 1 199 ? -4.499 11.947 1.438 1.00 97.62 199 ASP A O 1
ATOM 1521 N N . PHE A 1 200 ? -4.450 10.688 -0.437 1.00 95.56 200 PHE A N 1
ATOM 1522 C CA . PHE A 1 200 ? -3.057 10.298 -0.289 1.00 95.56 200 PHE A CA 1
ATOM 1523 C C . PHE A 1 200 ? -2.135 11.426 -0.737 1.00 95.56 200 PHE A C 1
ATOM 1525 O O . PHE A 1 200 ? -2.177 11.864 -1.888 1.00 95.56 200 PHE A O 1
ATOM 1532 N N . THR A 1 201 ? -1.247 11.847 0.157 1.00 92.06 201 THR A N 1
ATOM 1533 C CA . THR A 1 201 ? -0.244 12.878 -0.123 1.00 92.06 201 THR A CA 1
ATOM 1534 C C . THR A 1 201 ? 1.100 12.231 -0.431 1.00 92.06 201 THR A C 1
ATOM 1536 O O . THR A 1 201 ? 1.485 11.257 0.207 1.00 92.06 201 THR A O 1
ATOM 1539 N N . THR A 1 202 ? 1.812 12.756 -1.428 1.00 91.94 202 THR A N 1
ATOM 1540 C CA . THR A 1 202 ? 3.129 12.252 -1.853 1.00 91.94 202 THR A CA 1
ATOM 1541 C C . THR A 1 202 ? 4.255 12.899 -1.046 1.00 91.94 202 THR A C 1
ATOM 1543 O O . THR A 1 202 ? 4.286 14.120 -0.904 1.00 91.94 202 THR A O 1
ATOM 1546 N N . PHE A 1 203 ? 5.187 12.090 -0.546 1.00 85.44 203 PHE A N 1
ATOM 1547 C CA . PHE A 1 203 ? 6.396 12.527 0.155 1.00 85.44 203 PHE A CA 1
ATOM 1548 C C . PHE A 1 203 ? 7.397 13.166 -0.810 1.00 85.44 203 PHE A C 1
ATOM 1550 O O . PHE A 1 203 ? 7.548 12.686 -1.929 1.00 85.44 203 PHE A O 1
ATOM 1557 N N . GLY A 1 204 ? 8.096 14.225 -0.393 1.00 81.62 204 GLY A N 1
ATOM 1558 C CA . GLY A 1 204 ? 9.200 14.838 -1.152 1.00 81.62 204 GLY A CA 1
ATOM 1559 C C . GLY A 1 204 ? 8.837 15.508 -2.482 1.00 81.62 204 GLY A C 1
ATOM 1560 O O . GLY A 1 204 ? 9.609 16.316 -2.980 1.00 81.62 204 GLY A O 1
ATOM 1561 N N . GLY A 1 205 ? 7.652 15.245 -3.033 1.00 86.31 205 GLY A N 1
ATOM 1562 C CA . GLY A 1 205 ? 7.233 15.701 -4.354 1.00 86.31 205 GLY A CA 1
ATOM 1563 C C . GLY A 1 205 ? 7.363 14.607 -5.416 1.00 86.31 205 GLY A C 1
ATOM 1564 O O . GLY A 1 205 ? 7.849 13.507 -5.163 1.00 86.31 205 GLY A O 1
ATOM 1565 N N . LYS A 1 206 ? 6.890 14.906 -6.631 1.00 87.38 206 LYS A N 1
ATOM 1566 C CA . LYS A 1 206 ? 6.751 13.902 -7.701 1.00 87.38 206 LYS A CA 1
ATOM 1567 C C . LYS A 1 206 ? 8.082 13.381 -8.247 1.00 87.38 206 LYS A C 1
ATOM 1569 O O . LYS A 1 206 ? 8.110 12.269 -8.764 1.00 87.38 206 LYS A O 1
ATOM 1574 N N . ASP A 1 207 ? 9.146 14.161 -8.090 1.00 89.19 207 ASP A N 1
ATOM 1575 C CA . ASP A 1 207 ? 10.464 13.865 -8.652 1.00 89.19 207 ASP A CA 1
ATOM 1576 C C . ASP A 1 207 ? 11.367 13.103 -7.676 1.00 89.19 207 ASP A C 1
ATOM 1578 O O . ASP A 1 207 ? 12.507 12.803 -8.013 1.00 89.19 207 ASP A O 1
ATOM 1582 N N . TYR A 1 208 ? 10.891 12.794 -6.467 1.00 90.31 208 TYR A N 1
ATOM 1583 C CA . TYR A 1 208 ? 11.673 12.088 -5.457 1.00 90.31 208 TYR A CA 1
ATOM 1584 C C . TYR A 1 208 ? 11.220 10.640 -5.327 1.00 90.31 208 TYR A C 1
ATOM 1586 O O . TYR A 1 208 ? 10.035 10.348 -5.136 1.00 90.31 208 TYR A O 1
ATOM 1594 N N . PHE A 1 209 ? 12.200 9.745 -5.408 1.00 89.56 209 PHE A N 1
ATOM 1595 C CA . PHE A 1 209 ? 12.033 8.312 -5.229 1.00 89.56 209 PHE A CA 1
ATOM 1596 C C . PHE A 1 209 ? 12.836 7.868 -4.015 1.00 89.56 209 PHE A C 1
ATOM 1598 O O . PHE A 1 209 ? 13.960 8.319 -3.804 1.00 89.56 209 PHE A O 1
ATOM 1605 N N . LEU A 1 210 ? 12.228 7.021 -3.199 1.00 87.75 210 LEU A N 1
ATOM 1606 C CA . LEU A 1 210 ? 12.796 6.485 -1.976 1.00 87.75 210 LEU A CA 1
ATOM 1607 C C . LEU A 1 210 ? 14.150 5.826 -2.258 1.00 87.75 210 LEU A C 1
ATOM 1609 O O . LEU A 1 210 ? 14.282 5.040 -3.197 1.00 87.75 210 LEU A O 1
ATOM 1613 N N . TYR A 1 211 ? 15.154 6.213 -1.473 1.00 70.25 211 TYR A N 1
ATOM 1614 C CA . TYR A 1 211 ? 16.530 5.776 -1.649 1.00 70.25 211 TYR A CA 1
ATOM 1615 C C . TYR A 1 211 ? 16.650 4.320 -1.217 1.00 70.25 211 TYR A C 1
ATOM 1617 O O . TYR A 1 211 ? 16.570 4.022 -0.030 1.00 70.25 211 TYR A O 1
ATOM 1625 N N . ILE A 1 212 ? 16.828 3.427 -2.180 1.00 64.81 212 ILE A N 1
ATOM 1626 C CA . ILE A 1 212 ? 17.215 2.047 -1.915 1.00 64.81 212 ILE A CA 1
ATOM 1627 C C . ILE A 1 212 ? 18.711 1.999 -2.161 1.00 64.81 212 ILE A C 1
ATOM 1629 O O . ILE A 1 212 ? 19.155 2.315 -3.267 1.00 64.81 212 ILE A O 1
ATOM 1633 N N . ASP A 1 213 ? 19.477 1.669 -1.127 1.00 53.44 213 ASP A N 1
ATOM 1634 C CA . ASP A 1 213 ? 20.901 1.442 -1.300 1.00 53.44 213 ASP A CA 1
ATOM 1635 C C . ASP A 1 213 ? 21.098 0.193 -2.170 1.00 53.44 213 ASP A C 1
ATOM 1637 O O . ASP A 1 213 ? 20.637 -0.899 -1.839 1.00 53.44 213 ASP A O 1
ATOM 1641 N N . LEU A 1 214 ? 21.714 0.374 -3.336 1.00 51.72 214 LEU A N 1
ATOM 1642 C CA . LEU A 1 214 ? 21.994 -0.704 -4.284 1.00 51.72 214 LEU A CA 1
ATOM 1643 C C . LEU A 1 214 ? 23.443 -1.196 -4.165 1.00 51.72 214 LEU A C 1
ATOM 1645 O O . LEU A 1 214 ? 23.814 -2.111 -4.899 1.00 51.72 214 LEU A O 1
ATOM 1649 N N . GLU A 1 215 ? 24.264 -0.608 -3.283 1.00 47.66 215 GLU A N 1
ATOM 1650 C CA . GLU A 1 215 ? 25.725 -0.757 -3.342 1.00 47.66 215 GLU A CA 1
ATOM 1651 C C . GLU A 1 215 ? 26.266 -2.140 -2.963 1.00 47.66 215 GLU A C 1
ATOM 1653 O O . GLU A 1 215 ? 27.454 -2.378 -3.159 1.00 47.66 215 GLU A O 1
ATOM 1658 N N . ASP A 1 216 ? 25.448 -3.098 -2.517 1.00 43.12 216 ASP A N 1
ATOM 1659 C CA . ASP A 1 216 ? 26.017 -4.270 -1.846 1.00 43.12 216 ASP A CA 1
ATOM 1660 C C . ASP A 1 216 ? 25.528 -5.630 -2.354 1.00 43.12 216 ASP A C 1
ATOM 1662 O O . ASP A 1 216 ? 24.969 -6.409 -1.589 1.00 43.12 216 ASP A O 1
ATOM 1666 N N . ASN A 1 217 ? 25.727 -5.953 -3.643 1.00 46.12 217 ASN A N 1
ATOM 1667 C CA . ASN A 1 217 ? 25.576 -7.321 -4.194 1.00 46.12 217 ASN A CA 1
ATOM 1668 C C . ASN A 1 217 ? 24.311 -8.082 -3.709 1.00 46.12 217 ASN A C 1
ATOM 1670 O O . ASN A 1 217 ? 24.341 -9.292 -3.467 1.00 46.12 217 ASN A O 1
ATOM 1674 N N . GLY A 1 218 ? 23.191 -7.371 -3.532 1.00 43.59 218 GLY A N 1
ATOM 1675 C CA . GLY A 1 218 ? 21.928 -7.933 -3.042 1.00 43.59 218 GLY A CA 1
ATOM 1676 C C . GLY A 1 218 ? 21.789 -8.116 -1.520 1.00 43.59 218 GLY A C 1
ATOM 1677 O O . GLY A 1 218 ? 20.906 -8.862 -1.097 1.00 43.59 218 GLY A O 1
ATOM 1678 N N . LYS A 1 219 ? 22.616 -7.469 -0.687 1.00 39.50 219 LYS A N 1
ATOM 1679 C CA . LYS A 1 219 ? 22.569 -7.559 0.787 1.00 39.50 219 LYS A CA 1
ATOM 1680 C C . LYS A 1 219 ? 22.176 -6.270 1.516 1.00 39.50 219 LYS A C 1
ATOM 1682 O O . LYS A 1 219 ? 21.737 -6.367 2.658 1.00 39.50 219 LYS A O 1
ATOM 1687 N N . GLY A 1 220 ? 22.209 -5.112 0.864 1.00 40.50 220 GLY A N 1
ATOM 1688 C CA . GLY A 1 220 ? 21.690 -3.854 1.412 1.00 40.50 220 GLY A CA 1
ATOM 1689 C C . GLY A 1 220 ? 20.181 -3.721 1.227 1.00 40.50 220 GLY A C 1
ATOM 1690 O O . GLY A 1 220 ? 19.713 -2.891 0.462 1.00 40.50 220 GLY A O 1
ATOM 1691 N N . LYS A 1 221 ? 19.384 -4.555 1.902 1.00 46.34 221 LYS A N 1
ATOM 1692 C CA . LYS A 1 221 ? 17.922 -4.379 1.974 1.00 46.34 221 LYS A CA 1
ATOM 1693 C C . LYS A 1 221 ? 17.561 -3.353 3.053 1.00 46.34 221 LYS A C 1
ATOM 1695 O O . LYS A 1 221 ? 16.607 -3.557 3.805 1.00 46.34 221 LYS A O 1
ATOM 1700 N N . ASP A 1 222 ? 18.357 -2.295 3.170 1.00 53.94 222 ASP A N 1
ATOM 1701 C CA . ASP A 1 222 ? 18.078 -1.234 4.118 1.00 53.94 222 ASP A CA 1
ATOM 1702 C C . ASP A 1 222 ? 16.892 -0.461 3.563 1.00 53.94 222 ASP A C 1
ATOM 1704 O O . ASP A 1 222 ? 16.921 0.091 2.460 1.00 53.94 222 ASP A O 1
ATOM 1708 N N . ALA A 1 223 ? 15.784 -0.548 4.297 1.00 59.94 223 ALA A N 1
ATOM 1709 C CA . ALA A 1 223 ? 14.566 0.157 3.964 1.00 59.94 223 ALA A CA 1
ATOM 1710 C C . ALA A 1 223 ? 14.909 1.634 3.698 1.00 59.94 223 ALA A C 1
ATOM 1712 O O . ALA A 1 223 ? 15.784 2.183 4.372 1.00 59.94 223 ALA A O 1
ATOM 1713 N N . PRO A 1 224 ? 14.208 2.323 2.780 1.00 69.94 224 PRO A N 1
ATOM 1714 C CA . PRO A 1 224 ? 14.472 3.729 2.448 1.00 69.94 224 PRO A CA 1
ATOM 1715 C C . PRO A 1 224 ? 14.095 4.701 3.583 1.00 69.94 224 PRO A C 1
ATOM 1717 O O . PRO A 1 224 ? 13.782 5.878 3.373 1.00 69.94 224 PRO A O 1
ATOM 1720 N N . TYR A 1 225 ? 14.035 4.180 4.800 1.00 80.69 225 TYR A N 1
ATOM 1721 C CA . TYR A 1 225 ? 13.713 4.861 6.016 1.00 80.69 225 TYR A CA 1
ATOM 1722 C C . TYR A 1 225 ? 14.385 4.192 7.205 1.00 80.69 225 TYR A C 1
ATOM 1724 O O . TYR A 1 225 ? 14.613 2.986 7.235 1.00 80.69 225 TYR A O 1
ATOM 1732 N N . PHE A 1 226 ? 14.612 4.985 8.240 1.00 83.50 226 PHE A N 1
ATOM 1733 C CA . PHE A 1 226 ? 15.059 4.494 9.531 1.00 83.50 226 PHE A CA 1
ATOM 1734 C C . PHE A 1 226 ? 14.195 5.083 10.637 1.00 83.50 226 PHE A C 1
ATOM 1736 O O . PHE A 1 226 ? 13.695 6.211 10.557 1.00 83.50 226 PHE A O 1
ATOM 1743 N N . SER A 1 227 ? 13.993 4.293 11.685 1.00 85.38 227 SER A N 1
ATOM 1744 C CA . SER A 1 227 ? 13.276 4.740 12.868 1.00 85.38 227 SER A CA 1
ATOM 1745 C C . SER A 1 227 ? 14.183 5.565 13.775 1.00 85.38 227 SER A C 1
ATOM 1747 O O . SER A 1 227 ? 15.333 5.212 14.017 1.00 85.38 227 SER A O 1
ATOM 1749 N N . ILE A 1 228 ? 13.636 6.635 14.342 1.00 87.44 228 ILE A N 1
ATOM 1750 C CA . ILE A 1 228 ? 14.283 7.449 15.375 1.00 87.44 228 ILE A CA 1
ATOM 1751 C C . ILE A 1 228 ? 13.407 7.478 16.632 1.00 87.44 228 ILE A C 1
ATOM 1753 O O . ILE A 1 228 ? 12.254 7.037 16.620 1.00 87.44 228 ILE A O 1
ATOM 1757 N N . ASN A 1 229 ? 13.949 7.999 17.737 1.00 86.75 229 ASN A N 1
ATOM 1758 C CA . ASN A 1 229 ? 13.213 8.175 18.995 1.00 86.75 229 ASN A CA 1
ATOM 1759 C C . ASN A 1 229 ? 12.552 6.878 19.501 1.00 86.75 229 ASN A C 1
ATOM 1761 O O . ASN A 1 229 ? 11.392 6.869 19.916 1.00 86.75 229 ASN A O 1
ATOM 1765 N N . GLY A 1 230 ? 13.300 5.770 19.435 1.00 81.62 230 GLY A N 1
ATOM 1766 C CA . GLY A 1 230 ? 12.853 4.458 19.907 1.00 81.62 230 GLY A CA 1
ATOM 1767 C C . GLY A 1 230 ? 11.717 3.853 19.081 1.00 81.62 230 GLY A C 1
ATOM 1768 O O . GLY A 1 230 ? 10.844 3.208 19.649 1.00 81.62 230 GLY A O 1
ATOM 1769 N N . GLY A 1 231 ? 11.676 4.104 17.767 1.00 80.06 231 GLY A N 1
ATOM 1770 C CA . GLY A 1 231 ? 10.634 3.558 16.885 1.00 80.06 231 GLY A CA 1
ATOM 1771 C C . GLY A 1 231 ? 9.427 4.471 16.682 1.00 80.06 231 GLY A C 1
ATOM 1772 O O . GLY A 1 231 ? 8.597 4.197 15.823 1.00 80.06 231 GLY A O 1
ATOM 1773 N N . LYS A 1 232 ? 9.323 5.564 17.446 1.00 82.38 232 LYS A N 1
ATOM 1774 C CA . LYS A 1 232 ? 8.133 6.431 17.454 1.00 82.38 232 LYS A CA 1
ATOM 1775 C C . LYS A 1 232 ? 8.030 7.348 16.243 1.00 82.38 232 LYS A C 1
ATOM 1777 O O . LYS A 1 232 ? 6.953 7.852 15.959 1.00 82.38 232 LYS A O 1
ATOM 1782 N N . GLN A 1 233 ? 9.145 7.614 15.578 1.00 90.00 233 GLN A N 1
ATOM 1783 C CA . GLN A 1 233 ? 9.215 8.482 14.410 1.00 90.00 233 GLN A CA 1
ATOM 1784 C C . GLN A 1 233 ? 10.037 7.796 13.329 1.00 90.00 233 GLN A C 1
ATOM 1786 O O . GLN A 1 233 ? 10.896 6.962 13.621 1.00 90.00 233 GLN A O 1
ATOM 1791 N N . VAL A 1 234 ? 9.785 8.175 12.084 1.00 89.75 234 VAL A N 1
ATOM 1792 C CA . VAL A 1 234 ? 10.443 7.594 10.915 1.00 89.75 234 VAL A CA 1
ATOM 1793 C C . VAL A 1 234 ? 11.037 8.714 10.085 1.00 89.75 234 VAL A C 1
ATOM 1795 O O . VAL A 1 234 ? 10.397 9.742 9.879 1.00 89.75 234 VAL A O 1
ATOM 1798 N N . VAL A 1 235 ? 12.267 8.531 9.622 1.00 89.38 235 VAL A N 1
ATOM 1799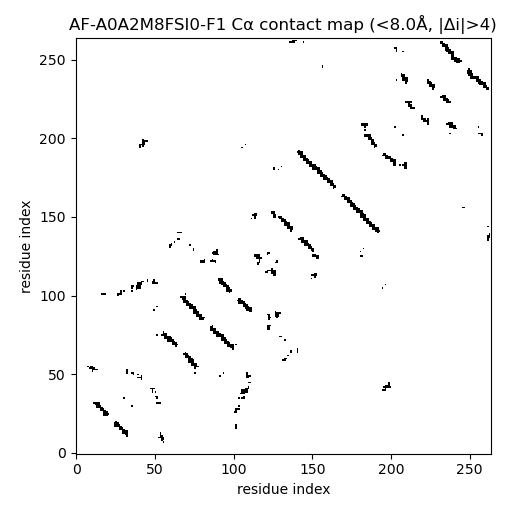 C CA . VAL A 1 235 ? 12.893 9.420 8.645 1.00 89.38 235 VAL A CA 1
ATOM 1800 C C . VAL A 1 235 ? 12.972 8.679 7.327 1.00 89.38 235 VAL A C 1
ATOM 1802 O O . VAL A 1 235 ? 13.622 7.645 7.252 1.00 89.38 235 VAL A O 1
ATOM 1805 N N . TYR A 1 236 ? 12.315 9.216 6.308 1.00 89.62 236 TYR A N 1
ATOM 1806 C CA . TYR A 1 236 ? 12.399 8.780 4.923 1.00 89.62 236 TYR A CA 1
ATOM 1807 C C . TYR A 1 236 ? 13.543 9.493 4.218 1.00 89.62 236 TYR A C 1
ATOM 1809 O O . TYR A 1 236 ? 13.712 10.705 4.381 1.00 89.62 236 TYR A O 1
ATOM 1817 N N . VAL A 1 237 ? 14.267 8.755 3.384 1.00 88.19 237 VAL A N 1
ATOM 1818 C CA . VAL A 1 237 ? 15.295 9.294 2.496 1.00 88.19 237 VAL A CA 1
ATOM 1819 C C . VAL A 1 237 ? 14.859 9.048 1.060 1.00 88.19 237 VAL A C 1
ATOM 1821 O O . VAL A 1 237 ? 14.453 7.944 0.700 1.00 88.19 237 VAL A O 1
ATOM 1824 N N . ALA A 1 238 ? 14.919 10.079 0.225 1.00 89.31 238 ALA A N 1
ATOM 1825 C CA . ALA A 1 238 ? 14.597 9.974 -1.190 1.00 89.31 238 ALA A CA 1
ATOM 1826 C C . ALA A 1 238 ? 15.613 10.732 -2.041 1.00 89.31 238 ALA A C 1
ATOM 1828 O O . ALA A 1 238 ? 16.101 11.789 -1.647 1.00 89.31 238 ALA A O 1
ATOM 1829 N N . ARG A 1 239 ? 15.906 10.222 -3.234 1.00 87.25 239 ARG A N 1
ATOM 1830 C CA . ARG A 1 239 ? 16.768 10.875 -4.217 1.00 87.25 239 ARG A CA 1
ATOM 1831 C C . ARG A 1 239 ? 15.933 11.451 -5.347 1.00 87.25 239 ARG A C 1
ATOM 1833 O O . ARG A 1 239 ? 14.983 10.828 -5.822 1.00 87.25 239 ARG A O 1
ATOM 1840 N N . GLN A 1 240 ? 16.302 12.651 -5.779 1.00 88.94 240 GLN A N 1
ATOM 1841 C CA . GLN A 1 240 ? 15.678 13.282 -6.931 1.00 88.94 240 GLN A CA 1
ATOM 1842 C C . GLN A 1 240 ? 15.997 12.499 -8.208 1.00 88.94 240 GLN A C 1
ATOM 1844 O O . GLN A 1 240 ? 17.146 12.123 -8.450 1.00 88.94 240 GLN A O 1
ATOM 1849 N N . ARG A 1 241 ? 15.002 12.340 -9.074 1.00 84.94 241 ARG A N 1
ATOM 1850 C CA . ARG A 1 241 ? 15.148 11.838 -10.434 1.00 84.94 241 ARG A CA 1
ATOM 1851 C C . ARG A 1 241 ? 15.053 12.993 -11.426 1.00 84.94 241 ARG A C 1
ATOM 1853 O O . ARG A 1 241 ? 14.139 13.806 -11.343 1.00 84.94 241 ARG A O 1
ATOM 1860 N N . LYS A 1 242 ? 16.008 13.072 -12.355 1.00 81.38 242 LYS A N 1
ATOM 1861 C CA . LYS A 1 242 ? 16.072 14.125 -13.388 1.00 81.38 242 LYS A CA 1
ATOM 1862 C C . LYS A 1 242 ? 15.505 13.681 -14.740 1.00 81.38 242 LYS A C 1
ATOM 1864 O O . LYS A 1 242 ? 15.300 14.515 -15.616 1.00 81.38 242 LYS A O 1
ATOM 1869 N N . GLY A 1 243 ? 15.223 12.386 -14.892 1.00 70.62 243 GLY A N 1
ATOM 1870 C CA . GLY A 1 243 ? 14.972 11.779 -16.200 1.00 70.62 243 GLY A CA 1
ATOM 1871 C C . GLY A 1 243 ? 16.286 11.534 -16.947 1.00 70.62 243 GLY A C 1
ATOM 1872 O O . GLY A 1 243 ? 17.338 11.964 -16.498 1.00 70.62 243 GLY A O 1
ATOM 1873 N N . GLY A 1 244 ? 16.247 10.788 -18.048 1.00 65.50 244 GLY A N 1
ATOM 1874 C CA . GLY A 1 244 ? 17.450 10.407 -18.795 1.00 65.50 244 GLY A CA 1
ATOM 1875 C C . GLY A 1 244 ? 17.308 9.034 -19.442 1.00 65.50 244 GLY A C 1
ATOM 1876 O O . GLY A 1 244 ? 16.452 8.238 -19.048 1.00 65.50 244 GLY A O 1
ATOM 1877 N N . ILE A 1 245 ? 18.131 8.758 -20.452 1.00 61.53 245 ILE A N 1
ATOM 1878 C CA . ILE A 1 245 ? 17.997 7.546 -21.273 1.00 61.53 245 ILE A CA 1
ATOM 1879 C C . ILE A 1 245 ? 18.731 6.360 -20.630 1.00 61.53 245 ILE A C 1
ATOM 1881 O O . ILE A 1 245 ? 18.251 5.235 -20.747 1.00 61.53 245 ILE A O 1
ATOM 1885 N N . SER A 1 246 ? 19.809 6.586 -19.867 1.00 62.00 246 SER A N 1
ATOM 1886 C CA . SER A 1 246 ? 20.587 5.516 -19.216 1.00 62.00 246 SER A CA 1
ATOM 1887 C C . SER A 1 246 ? 21.458 6.004 -18.054 1.00 62.00 246 SER A C 1
ATOM 1889 O O . SER A 1 246 ? 21.899 7.151 -18.051 1.00 62.00 246 SER A O 1
ATOM 1891 N N . GLY A 1 247 ? 21.766 5.107 -17.112 1.00 63.78 247 GLY A N 1
ATOM 1892 C CA . GLY A 1 247 ? 22.830 5.290 -16.121 1.00 63.78 247 GLY A CA 1
ATOM 1893 C C . GLY A 1 247 ? 22.663 6.497 -15.189 1.00 63.78 247 GLY A C 1
ATOM 1894 O O . GLY A 1 247 ? 21.552 6.884 -14.819 1.00 63.78 247 GLY A O 1
ATOM 1895 N N . SER A 1 248 ? 23.793 7.097 -14.799 1.00 64.19 248 SER A N 1
ATOM 1896 C CA . SER A 1 248 ? 23.871 8.181 -13.806 1.00 64.19 248 SER A CA 1
ATOM 1897 C C . SER A 1 248 ? 23.112 9.453 -14.197 1.00 64.19 248 SER A C 1
ATOM 1899 O O . SER A 1 248 ? 22.714 10.210 -13.314 1.00 64.19 248 SER A O 1
ATOM 1901 N N . GLU A 1 249 ? 22.841 9.665 -15.488 1.00 68.75 249 GLU A N 1
ATOM 1902 C CA . GLU A 1 249 ? 22.072 10.809 -15.992 1.00 68.75 249 GLU A CA 1
ATOM 1903 C C . GLU A 1 249 ? 20.630 10.823 -15.474 1.00 68.75 249 GLU A C 1
ATOM 1905 O O . GLU A 1 249 ? 20.047 11.893 -15.310 1.00 68.75 249 GLU A O 1
ATOM 1910 N N . ARG A 1 250 ? 20.070 9.644 -15.153 1.00 74.94 250 ARG A N 1
ATOM 1911 C CA . ARG A 1 250 ? 18.704 9.506 -14.623 1.00 74.94 250 ARG A CA 1
ATOM 1912 C C . ARG A 1 250 ? 18.535 10.179 -13.258 1.00 74.94 250 ARG A C 1
ATOM 1914 O O . ARG A 1 250 ? 17.411 10.537 -12.886 1.00 74.94 250 ARG A O 1
ATOM 1921 N N . TRP A 1 251 ? 19.624 10.369 -12.516 1.00 81.69 251 TRP A N 1
ATOM 1922 C CA . TRP A 1 251 ? 19.605 10.752 -11.111 1.00 81.69 251 TRP A CA 1
ATOM 1923 C C . TRP A 1 251 ? 20.064 12.192 -10.874 1.00 81.69 251 TRP A C 1
ATOM 1925 O O . TRP A 1 251 ? 21.015 12.701 -11.461 1.00 81.69 251 TRP A O 1
ATOM 1935 N N . GLY A 1 252 ? 19.373 12.870 -9.961 1.00 81.94 252 GLY A N 1
ATOM 1936 C CA . GLY A 1 252 ? 19.775 14.172 -9.456 1.00 81.94 252 GLY A CA 1
ATOM 1937 C C . GLY A 1 252 ? 20.832 14.092 -8.358 1.00 81.94 252 GLY A C 1
ATOM 1938 O O . GLY A 1 252 ? 21.115 13.030 -7.797 1.00 81.94 252 GLY A O 1
ATOM 1939 N N . ASN A 1 253 ? 21.370 15.266 -8.022 1.00 84.75 253 ASN A N 1
ATOM 1940 C CA . ASN A 1 253 ? 22.317 15.458 -6.917 1.00 84.75 253 ASN A CA 1
ATOM 1941 C C . ASN A 1 253 ? 21.610 15.962 -5.649 1.00 84.75 253 ASN A C 1
ATOM 1943 O O . ASN A 1 253 ? 22.258 16.461 -4.736 1.00 84.75 253 ASN A O 1
ATOM 1947 N N . SER A 1 254 ? 20.277 15.891 -5.617 1.00 88.81 254 SER A N 1
ATOM 1948 C CA . SER A 1 254 ? 19.474 16.314 -4.476 1.00 88.81 254 SER A CA 1
ATOM 1949 C C . SER A 1 254 ? 18.934 15.098 -3.732 1.00 88.81 254 SER A C 1
ATOM 1951 O O . SER A 1 254 ? 18.419 14.156 -4.345 1.00 88.81 254 SER A O 1
ATOM 1953 N N . LEU A 1 255 ? 19.056 15.150 -2.407 1.00 88.19 255 LEU A N 1
ATOM 1954 C CA . LEU A 1 255 ? 18.422 14.234 -1.472 1.00 88.19 255 LEU A CA 1
ATOM 1955 C C . LEU A 1 255 ? 17.335 14.983 -0.707 1.00 88.19 255 LEU A C 1
ATOM 1957 O O . LEU A 1 255 ? 17.507 16.137 -0.316 1.00 88.19 255 LEU A O 1
ATOM 1961 N N . TRP A 1 256 ? 16.230 14.294 -0.467 1.00 90.31 256 TRP A N 1
ATOM 1962 C CA . TRP A 1 256 ? 15.148 14.740 0.387 1.00 90.31 256 TRP A CA 1
ATOM 1963 C C . TRP A 1 256 ? 15.094 13.872 1.638 1.00 90.31 256 TRP A C 1
ATOM 1965 O O . TRP A 1 256 ? 15.143 12.644 1.557 1.00 90.31 256 TRP A O 1
ATOM 1975 N N . PHE A 1 257 ? 14.952 14.531 2.786 1.00 90.12 257 PHE A N 1
ATOM 1976 C CA . PHE A 1 257 ? 14.755 13.894 4.079 1.00 90.12 257 PHE A CA 1
ATOM 1977 C C . PHE A 1 257 ? 13.395 14.310 4.625 1.00 90.12 257 PHE A C 1
ATOM 1979 O O . PHE A 1 257 ? 13.133 15.497 4.834 1.00 90.12 257 PHE A O 1
ATOM 1986 N N . GLY A 1 258 ? 12.529 13.333 4.864 1.00 89.50 258 GLY A N 1
ATOM 1987 C CA . GLY A 1 258 ? 11.203 13.556 5.421 1.00 89.50 258 GLY A CA 1
ATOM 1988 C C . GLY A 1 258 ? 11.048 12.898 6.765 1.00 89.50 258 GLY A C 1
ATOM 1989 O O . GLY A 1 258 ? 11.209 11.689 6.869 1.00 89.50 258 GLY A O 1
ATOM 1990 N N . LYS A 1 259 ? 10.667 13.661 7.785 1.00 90.50 259 LYS A N 1
ATOM 1991 C CA . LYS A 1 259 ? 10.312 13.084 9.078 1.00 90.50 259 LYS A CA 1
ATOM 1992 C C . LYS A 1 259 ? 8.808 12.856 9.155 1.00 90.50 259 LYS A C 1
ATOM 1994 O O . LYS A 1 259 ? 8.037 13.806 9.055 1.00 90.50 259 LYS A O 1
ATOM 1999 N N . PHE A 1 260 ? 8.418 11.616 9.398 1.00 90.00 260 PHE A N 1
ATOM 2000 C CA . PHE A 1 260 ? 7.071 11.243 9.786 1.00 90.00 260 PHE A CA 1
ATOM 2001 C C . PHE A 1 260 ? 6.985 11.095 11.306 1.00 90.00 260 PHE A C 1
ATOM 2003 O O . PHE A 1 260 ? 7.797 10.415 11.942 1.00 90.00 260 PHE A O 1
ATOM 2010 N N . ASP A 1 261 ? 6.001 11.779 11.878 1.00 90.25 261 ASP A N 1
ATOM 2011 C CA . ASP A 1 261 ? 5.749 11.848 13.308 1.00 90.25 261 ASP A CA 1
ATOM 2012 C C . ASP A 1 261 ? 4.260 11.581 13.551 1.00 90.25 261 ASP A C 1
ATOM 2014 O O . ASP A 1 261 ? 3.466 12.499 13.382 1.00 90.25 261 ASP A O 1
ATOM 2018 N N . PRO A 1 262 ? 3.857 10.360 13.947 1.00 84.56 262 PRO A N 1
ATOM 2019 C CA . PRO A 1 262 ? 2.449 1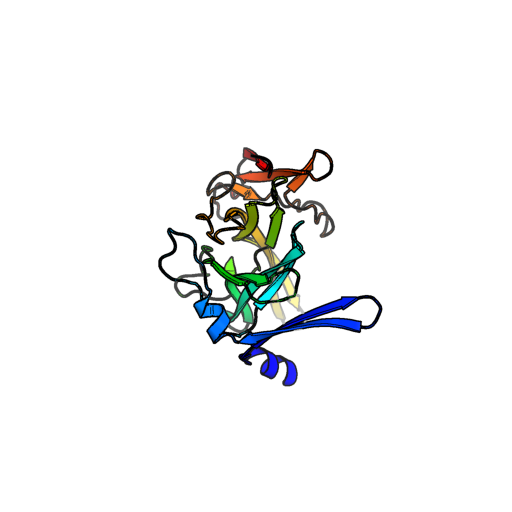0.006 14.139 1.00 84.56 262 PRO A CA 1
ATOM 2020 C C . PRO A 1 262 ? 1.795 10.748 15.319 1.00 84.56 262 PRO A C 1
ATOM 2022 O O . PRO A 1 262 ? 0.615 10.547 15.601 1.00 84.56 262 PRO A O 1
ATOM 2025 N N . THR A 1 263 ? 2.553 11.576 16.048 1.00 82.06 263 THR A N 1
ATOM 2026 C CA . THR A 1 263 ? 2.041 12.436 17.122 1.00 82.06 263 THR A CA 1
ATOM 2027 C C . THR A 1 263 ? 1.514 13.784 16.620 1.00 82.06 263 THR A C 1
ATOM 2029 O O . THR A 1 263 ? 0.885 14.504 17.398 1.00 82.06 263 THR A O 1
ATOM 2032 N N . LYS A 1 264 ? 1.778 14.133 15.354 1.00 72.31 264 LYS A N 1
ATOM 2033 C CA . LYS A 1 264 ? 1.444 15.419 14.731 1.00 72.31 264 LYS A CA 1
ATOM 2034 C C . LYS A 1 264 ? 0.653 15.214 13.447 1.00 72.31 264 LYS A C 1
ATOM 2036 O O . LYS A 1 264 ? -0.218 16.069 13.188 1.00 72.31 264 LYS A O 1
#

Sequence (264 aa):
AVRMGTLEGMKFGHLQIAKISGGKAEFVSTVSIDEINTKGIKPAAQKKLREFDGKKFILNGVNITSSGDIFISGQDFKIDNMGDVKGRVYKDLLMFQFDKAGEFKRYYGVENTAKPAGLFGGAGGAKSFPSEFALYESPNGKDLFWNVFLVQDVDVDCSSETSTNYLAGTKTTTTTCVYTPLYQGKFGKIDLASGSISDFTTFGGKDYFLYIDLEDNGKGKDAPYFSINGGKQVVYVARQRKGGISGSERWGNSLWFGKFDPTK

pLDDT: mean 86.11, std 13.42, range [39.5, 98.44]

Mean predicted aligned error: 7.13 Å

Solvent-accessible surface area (backbone atoms only — not comparable to full-atom values): 14737 Å² total; per-residue (Å²): 114,68,72,61,56,54,64,67,72,46,66,46,66,60,53,74,51,71,45,76,55,96,93,38,73,78,36,76,31,76,45,43,36,68,60,43,50,75,39,50,38,46,30,74,86,51,93,66,70,47,72,69,80,36,52,58,58,48,82,59,47,77,48,68,47,97,85,39,35,34,38,43,31,29,35,32,48,45,80,32,63,45,85,95,44,79,32,49,27,44,51,38,38,38,36,41,34,24,40,66,78,46,50,82,66,40,25,39,18,39,80,55,84,40,51,60,20,76,98,82,45,39,26,88,28,15,24,44,46,78,60,47,64,50,77,44,67,19,87,84,74,46,39,36,36,44,34,35,35,36,25,56,34,62,49,75,53,73,52,76,49,75,50,70,43,79,90,77,74,45,76,49,76,49,75,50,72,50,76,44,81,34,26,31,44,29,36,30,45,28,36,64,83,87,59,49,43,44,60,72,46,66,47,88,43,94,50,25,28,47,39,64,57,74,87,42,95,89,67,47,80,56,61,38,49,49,68,40,84,90,67,63,26,39,38,37,37,22,36,31,49,65,52,65,95,59,74,76,57,28,49,47,96,46,76,41,80,45,80,48,50,58,85,114

Secondary structure (DSSP, 8-state):
-HHHHHHHH---SEEEEEEEETTEEEEEEEEEHHHHHHTEE--TT-SS-----SS-EEEEEEEE-TT--EEEEEEEEEEEEETTEEEEEEEEEEEEEE-TT--EEEEEEE---PPPSTTT--SSSGGGS--EEEEEE-TTSSEEEEEEEEEEEEEEEEEEEEEEETTTTEEEEEEEEEEEEEEEEEEEEEETTT--BPPPEESS-TTEEE-----STT-----SEEEETTTTEEEEEEEEE---SSGGGGEEEEEEEEEE-TT-

Foldseek 3Di:
DVVVVVLQPDADQKDWDFDDDPNDTLDIDIDGQVRQQVQEAEAPPDPDFQGDRRGDWDWQDWDAFPQRKIKTKTWDWHWFDDPPDIAIFTWWIKIWIAGNSRHTRHIYTYGQPADAPPPPHGPDWQRRDTKHWDWDAFPVNFKIKIKIFGQNTKAKDKDKDWDADPVVRDIDIDIDIDIHGWTWIWMWMAGPPVRHIHDIDTPPDDQWTQDQDPPDPPPRRPGQWDADPVNQKIKGKTWGAPDDDDDPNRTDPDIDIDIDGSND

Nearest PDB structures (foldseek):
  4yz4-assembly1_A  TM=3.962E-01  e=4.859E-02  Streptococcus pneumoniae
  3wof-assembly2_D  TM=3.982E-01  e=7.691E-01  Oshimavirus P2345
  5xj0-assembly1_G  TM=3.806E-01  e=9.885E-01  Oshimavirus P2345
  7e8h-assembly1_L  TM=2.795E-01  e=4.427E-01  Homo sapiens

Radius of gyration: 21.4 Å; Cα contacts (8 Å, |Δi|>4): 587; chains: 1; bounding box: 54×44×62 Å